Protein AF-A0A1C1A226-F1 (afdb_monomer_lite)

pLDDT: mean 81.77, std 16.44, range [38.75, 98.25]

Secondary structure (DSSP, 8-state):
----SSHHHHHHHHHHHHHHHHHHHHHHHHHHHHHHTS---TTSEEEEE-SSEEEEEETTTTEEEEEE--HHHHHHHTTTTS-TTT--HHHHHHHHHTTS-TT--SEEEEETTGGGG-TTSS-EETTTEEEHHHHHHHHHHHHHS-HHHHTT-SSS-TTSGGGHHHHHHHHHHHHHHH--SEEEE--

Radius of gyration: 18.88 Å; chains: 1; bounding box: 52×38×60 Å

Sequence (187 aa):
MHMDMKDDANEVANNLENAYHSINQTEDMRVRKTIMGLLIPSDLDVIHIGAHSIHIFIRQDDTTFRIQGGICELNQQFDLLEPPHQRQIATCIKWLSCRLPPSLQTFAVIGDGVQALCPPQVELEQHMFCLREDFIRFAQHIAFQEARILQTNPIGDSNCLQKDVALHCVILAGLFKSGASKFMPYF

Organism: NCBI:txid512399

Foldseek 3Di:
DDDPDVVVVVVVVVVVVVVVVVVVVVVVVVVVVVVVPDPDPLCAWEWEAEQAKIWTADNVVRDIDIDGGGLPRLCVVQVQQPALVRGNLVVLLVVLLVRDDLNHAAHEYDYALLCVVDPPQFDADPPQKGFPVRLVVSLVVLSNDHNVVLQPDPPDDSVRSSSVNSVSSNVSSSCVSHVDRIYHRDD

Structure (mmCIF, N/CA/C/O backbone):
data_AF-A0A1C1A226-F1
#
_entry.id   AF-A0A1C1A226-F1
#
loop_
_atom_site.group_PDB
_atom_site.id
_atom_site.type_symbol
_atom_site.label_atom_id
_atom_site.label_alt_id
_atom_site.label_comp_id
_atom_site.label_asym_id
_atom_site.label_entity_id
_atom_site.label_seq_id
_atom_site.pdbx_PDB_ins_code
_atom_site.Cartn_x
_atom_site.Cartn_y
_atom_site.Cartn_z
_atom_site.occupancy
_atom_site.B_iso_or_equiv
_atom_site.auth_seq_id
_atom_site.auth_comp_id
_atom_site.auth_asym_id
_atom_site.auth_atom_id
_atom_site.pdbx_PDB_model_num
ATOM 1 N N . MET A 1 1 ? -29.274 -26.671 -40.884 1.00 42.44 1 MET A N 1
ATOM 2 C CA . MET A 1 1 ? -29.119 -27.028 -39.462 1.00 42.44 1 MET A CA 1
ATOM 3 C C . MET A 1 1 ? -27.872 -26.305 -38.968 1.00 42.44 1 MET A C 1
ATOM 5 O O . MET A 1 1 ? -26.762 -26.722 -39.267 1.00 42.44 1 MET A O 1
ATOM 9 N N . HIS A 1 2 ? -28.064 -25.109 -38.420 1.00 44.34 2 HIS A N 1
ATOM 10 C CA . HIS A 1 2 ? -27.014 -24.209 -37.934 1.00 44.34 2 HIS A CA 1
ATOM 11 C C . HIS A 1 2 ? -27.555 -23.623 -36.629 1.00 44.34 2 HIS A C 1
ATOM 13 O O . HIS A 1 2 ? -28.282 -22.635 -36.641 1.00 44.34 2 HIS A O 1
ATOM 19 N N . MET A 1 3 ? -27.294 -24.327 -35.538 1.00 49.88 3 MET A N 1
ATOM 20 C CA . MET A 1 3 ? -27.524 -23.918 -34.155 1.00 49.88 3 MET A CA 1
ATOM 21 C C . MET A 1 3 ? -26.374 -24.512 -33.331 1.00 49.88 3 MET A C 1
ATOM 23 O O . MET A 1 3 ? -25.755 -25.477 -33.776 1.00 49.88 3 MET A O 1
ATOM 27 N N . ASP A 1 4 ? -26.106 -23.899 -32.181 1.00 52.12 4 ASP A N 1
ATOM 28 C CA . ASP A 1 4 ? -25.244 -24.409 -31.101 1.00 52.12 4 ASP A CA 1
ATOM 29 C C . ASP A 1 4 ? -23.734 -24.141 -31.201 1.00 52.12 4 ASP A C 1
ATOM 31 O O . ASP A 1 4 ? -22.903 -25.030 -31.088 1.00 52.12 4 ASP A O 1
ATOM 35 N N . MET A 1 5 ? -23.348 -22.871 -31.357 1.00 53.03 5 MET A N 1
ATOM 36 C CA . MET A 1 5 ? -22.016 -22.408 -30.907 1.00 53.03 5 MET A CA 1
ATOM 37 C C . MET A 1 5 ? -22.061 -21.168 -30.002 1.00 53.03 5 MET A C 1
ATOM 39 O O . MET A 1 5 ? -21.047 -20.803 -29.414 1.00 53.03 5 MET A O 1
ATOM 43 N N . LYS A 1 6 ? -23.210 -20.485 -29.894 1.00 51.84 6 LYS A N 1
ATOM 44 C CA . LYS A 1 6 ? -23.350 -19.266 -29.076 1.00 51.84 6 LYS A CA 1
ATOM 45 C C . LYS A 1 6 ? -23.845 -19.541 -27.654 1.00 51.84 6 LYS A C 1
ATOM 47 O O . LYS A 1 6 ? -23.478 -18.786 -26.760 1.00 51.84 6 LYS A O 1
ATOM 52 N N . ASP A 1 7 ? -24.615 -20.608 -27.451 1.00 57.16 7 ASP A N 1
ATOM 53 C CA . ASP A 1 7 ? -25.171 -20.947 -26.137 1.00 57.16 7 ASP A CA 1
ATOM 54 C C . ASP A 1 7 ? -24.119 -21.613 -25.231 1.00 57.16 7 ASP A C 1
ATOM 56 O O . ASP A 1 7 ? -23.949 -21.185 -24.090 1.00 57.16 7 ASP A O 1
ATOM 60 N N . ASP A 1 8 ? -23.281 -22.500 -25.779 1.00 58.84 8 ASP A N 1
ATOM 61 C CA . ASP A 1 8 ? -22.165 -23.126 -25.049 1.00 58.84 8 ASP A CA 1
ATOM 62 C C . ASP A 1 8 ? -21.124 -22.105 -24.553 1.00 58.84 8 ASP A C 1
ATOM 64 O O . ASP A 1 8 ? -20.598 -22.214 -23.446 1.00 58.84 8 ASP A O 1
ATOM 68 N N . ALA A 1 9 ? -20.829 -21.071 -25.349 1.00 64.56 9 ALA A N 1
ATOM 69 C CA . ALA A 1 9 ? -19.854 -20.043 -24.979 1.00 64.56 9 ALA A CA 1
ATOM 70 C C . ALA A 1 9 ? -20.339 -19.163 -23.810 1.00 64.56 9 ALA A C 1
ATOM 72 O O . ALA A 1 9 ? -19.538 -18.772 -22.959 1.00 64.56 9 ALA A O 1
ATOM 73 N N . ASN A 1 10 ? -21.644 -18.880 -23.747 1.00 68.81 10 ASN A N 1
ATOM 74 C CA . ASN A 1 10 ? -22.252 -18.123 -22.652 1.00 68.81 10 ASN A CA 1
ATOM 75 C C . ASN A 1 10 ? -22.334 -18.949 -21.363 1.00 68.81 10 ASN A C 1
ATOM 77 O O . ASN A 1 10 ? -22.102 -18.419 -20.277 1.00 68.81 10 ASN A O 1
ATOM 81 N N . GLU A 1 11 ? -22.629 -20.244 -21.467 1.00 70.88 11 GLU A N 1
ATOM 82 C CA . GLU A 1 11 ? -22.667 -21.136 -20.308 1.00 70.88 11 GLU A CA 1
ATOM 83 C C . GLU A 1 11 ? -21.267 -21.333 -19.701 1.00 70.88 11 GLU A C 1
ATOM 85 O O . GLU A 1 11 ? -21.095 -21.249 -18.483 1.00 70.88 11 GLU A O 1
ATOM 90 N N . VAL A 1 12 ? -20.238 -21.485 -20.541 1.00 69.69 12 VAL A N 1
ATOM 91 C CA . VAL A 1 12 ? -18.837 -21.559 -20.094 1.00 69.69 12 VAL A CA 1
ATOM 92 C C . VAL A 1 12 ? -18.381 -20.249 -19.440 1.00 69.69 12 VAL A C 1
ATOM 94 O O . VAL A 1 12 ? -17.747 -20.296 -18.385 1.00 69.69 12 VAL A O 1
ATOM 97 N N . ALA A 1 13 ? -18.725 -19.088 -20.006 1.00 67.19 13 ALA A N 1
ATOM 98 C CA . ALA A 1 13 ? -18.377 -17.788 -19.426 1.00 67.19 13 ALA A CA 1
ATOM 99 C C . ALA A 1 13 ? -19.015 -17.580 -18.040 1.00 67.19 13 ALA A C 1
ATOM 101 O O . ALA A 1 13 ? -18.314 -17.223 -17.093 1.00 67.19 13 ALA A O 1
ATOM 102 N N . ASN A 1 14 ? -20.307 -17.893 -17.899 1.00 65.62 14 ASN A N 1
ATOM 103 C CA . ASN A 1 14 ? -21.022 -17.795 -16.624 1.00 65.62 14 ASN A CA 1
ATOM 104 C C . ASN A 1 14 ? -20.456 -18.760 -15.570 1.00 65.62 14 ASN A C 1
ATOM 106 O O . ASN A 1 14 ? -20.310 -18.402 -14.400 1.00 65.62 14 ASN A O 1
ATOM 110 N N . ASN A 1 15 ? -20.096 -19.982 -15.971 1.00 69.12 15 ASN A N 1
ATOM 111 C CA . ASN A 1 15 ? -19.490 -20.958 -15.067 1.00 69.12 15 ASN A CA 1
ATOM 112 C C . ASN A 1 15 ? -18.088 -20.531 -14.606 1.00 69.12 15 ASN A C 1
ATOM 114 O O . ASN A 1 15 ? -17.764 -20.703 -13.429 1.00 69.12 15 ASN A O 1
ATOM 118 N N . LEU A 1 16 ? -17.278 -19.931 -15.488 1.00 66.56 16 LEU A N 1
ATOM 119 C CA . LEU A 1 16 ? -15.999 -19.340 -15.088 1.00 66.56 16 LEU A CA 1
ATOM 120 C C . LEU A 1 16 ? -16.198 -18.162 -14.132 1.00 66.56 16 LEU A C 1
ATOM 122 O O . LEU A 1 16 ? -15.499 -18.091 -13.125 1.00 66.56 16 LEU A O 1
ATOM 126 N N . GLU A 1 17 ? -17.135 -17.256 -14.409 1.00 62.22 17 GLU A N 1
ATOM 127 C CA . GLU A 1 17 ? -17.401 -16.096 -13.551 1.00 62.22 17 GLU A CA 1
ATOM 128 C C . GLU A 1 17 ? -17.837 -16.527 -12.142 1.00 62.22 17 GLU A C 1
ATOM 130 O O . GLU A 1 17 ? -17.288 -16.051 -11.145 1.00 62.22 17 GLU A O 1
ATOM 135 N N . ASN A 1 18 ? -18.730 -17.516 -12.054 1.00 61.50 18 ASN A N 1
ATOM 136 C CA . ASN A 1 18 ? -19.159 -18.105 -10.786 1.00 61.50 18 ASN A CA 1
ATOM 137 C C . ASN A 1 18 ? -17.999 -18.781 -10.037 1.00 61.50 18 ASN A C 1
ATOM 139 O O . ASN A 1 18 ? -17.853 -18.603 -8.824 1.00 61.50 18 ASN A O 1
ATOM 143 N N . ALA A 1 19 ? -17.144 -19.526 -10.746 1.00 61.31 19 ALA A N 1
ATOM 144 C CA . ALA A 1 19 ? -15.969 -20.160 -10.154 1.00 61.31 19 ALA A CA 1
ATOM 145 C C . ALA A 1 19 ? -14.963 -19.119 -9.633 1.00 61.31 19 ALA A C 1
ATOM 147 O O . ALA A 1 19 ? -14.513 -19.220 -8.490 1.00 61.31 19 ALA A O 1
ATOM 148 N N . TYR A 1 20 ? -14.663 -18.080 -10.419 1.00 59.25 20 TYR A N 1
ATOM 149 C CA . TYR A 1 20 ? -13.800 -16.974 -9.998 1.00 59.25 20 TYR A CA 1
ATOM 150 C C . TYR A 1 20 ? -14.367 -16.235 -8.787 1.00 59.25 20 TYR A C 1
ATOM 152 O O . TYR A 1 20 ? -13.623 -15.915 -7.858 1.00 59.25 20 TYR A O 1
ATOM 160 N N . HIS A 1 21 ? -15.679 -15.998 -8.755 1.00 63.41 21 HIS A N 1
ATOM 161 C CA . HIS A 1 21 ? -16.322 -15.355 -7.616 1.00 63.41 21 HIS A CA 1
ATOM 162 C C . HIS A 1 21 ? -16.199 -16.204 -6.344 1.00 63.41 21 HIS A C 1
ATOM 164 O O . HIS A 1 21 ? -15.816 -15.687 -5.293 1.00 63.41 21 HIS A O 1
ATOM 170 N N . SER A 1 22 ? -16.425 -17.517 -6.447 1.00 63.19 22 SER A N 1
ATOM 171 C CA . SER A 1 22 ? -16.273 -18.447 -5.323 1.00 63.19 22 SER A CA 1
ATOM 172 C C . SER A 1 22 ? -14.828 -18.529 -4.811 1.00 63.19 22 SER A C 1
ATOM 174 O O . SER A 1 22 ? -14.609 -18.615 -3.598 1.00 63.19 22 SER A O 1
ATOM 176 N N . ILE A 1 23 ? -13.836 -18.497 -5.708 1.00 68.50 23 ILE A N 1
ATOM 177 C CA . ILE A 1 23 ? -12.412 -18.494 -5.337 1.00 68.50 23 ILE A CA 1
ATOM 178 C C . ILE A 1 23 ? -12.078 -17.212 -4.571 1.00 68.50 23 ILE A C 1
ATOM 180 O O . ILE A 1 23 ? -11.537 -17.282 -3.467 1.00 68.50 23 ILE A O 1
ATOM 184 N N . ASN A 1 24 ? -12.488 -16.056 -5.099 1.00 72.12 24 ASN A N 1
ATOM 185 C CA . ASN A 1 24 ? -12.227 -14.761 -4.475 1.00 72.12 24 ASN A CA 1
ATOM 186 C C . ASN A 1 24 ? -12.850 -14.656 -3.075 1.00 72.12 24 ASN A C 1
ATOM 188 O O . ASN A 1 24 ? -12.177 -14.234 -2.138 1.00 72.12 24 ASN A O 1
ATOM 192 N N . GLN A 1 25 ? -14.093 -15.113 -2.895 1.00 73.06 25 GLN A N 1
ATOM 193 C CA . GLN A 1 25 ? -14.739 -15.137 -1.576 1.00 73.06 25 GLN A CA 1
ATOM 194 C C . GLN A 1 25 ? -13.996 -16.035 -0.574 1.00 73.06 25 GLN A C 1
ATOM 196 O O . GLN A 1 25 ? -13.857 -15.690 0.601 1.00 73.06 25 GLN A O 1
ATOM 201 N N . THR A 1 26 ? -13.495 -17.184 -1.032 1.00 77.25 26 THR A N 1
ATOM 202 C CA . THR A 1 26 ? -12.736 -18.116 -0.184 1.00 77.25 26 THR A CA 1
ATOM 203 C C . THR A 1 26 ? -11.404 -17.507 0.257 1.00 77.25 26 THR A C 1
ATOM 205 O O . THR A 1 26 ? -11.028 -17.623 1.428 1.00 77.25 26 THR A O 1
ATOM 208 N N . GLU A 1 27 ? -10.705 -16.825 -0.651 1.00 77.00 27 GLU A N 1
ATOM 209 C CA . GLU A 1 27 ? -9.479 -16.088 -0.336 1.00 77.00 27 GLU A CA 1
ATOM 210 C C . GLU A 1 27 ? -9.729 -14.967 0.672 1.00 77.00 27 GLU A C 1
ATOM 212 O O . GLU A 1 27 ? -9.026 -14.888 1.680 1.00 77.00 27 GLU A O 1
ATOM 217 N N . ASP A 1 28 ? -10.759 -14.150 0.453 1.00 79.06 28 ASP A N 1
ATOM 218 C CA . ASP A 1 28 ? -11.087 -13.017 1.320 1.00 79.06 28 ASP A CA 1
ATOM 219 C C . ASP A 1 28 ? -11.417 -13.491 2.748 1.00 79.06 28 ASP A C 1
ATOM 221 O O . ASP A 1 28 ? -10.929 -12.923 3.732 1.00 79.06 28 ASP A O 1
ATOM 225 N N . MET A 1 29 ? -12.172 -14.590 2.884 1.00 81.50 29 MET A N 1
ATOM 226 C CA . MET A 1 29 ? -12.441 -15.216 4.185 1.00 81.50 29 MET A CA 1
ATOM 227 C C . MET A 1 29 ? -11.168 -15.739 4.855 1.00 81.50 29 MET A C 1
ATOM 229 O O . MET A 1 29 ? -10.990 -15.571 6.066 1.00 81.50 29 MET A O 1
ATOM 233 N N . ARG A 1 30 ? -10.272 -16.371 4.088 1.00 85.00 30 ARG A N 1
ATOM 234 C CA . ARG A 1 30 ? -9.004 -16.890 4.613 1.00 85.00 30 ARG A CA 1
ATOM 235 C C . ARG A 1 30 ? -8.115 -15.757 5.117 1.00 85.00 30 ARG A C 1
ATOM 237 O O . ARG A 1 30 ? -7.613 -15.854 6.234 1.00 85.00 30 ARG A O 1
ATOM 244 N N . VAL A 1 31 ? -7.958 -14.689 4.335 1.00 85.69 31 VAL A N 1
ATOM 245 C CA . VAL A 1 31 ? -7.167 -13.508 4.713 1.00 85.69 31 VAL A CA 1
ATOM 246 C C . VAL A 1 31 ? -7.748 -12.864 5.962 1.00 85.69 31 VAL A C 1
ATOM 248 O O . VAL A 1 31 ? -7.019 -12.624 6.924 1.00 85.69 31 VAL A O 1
ATOM 251 N N . ARG A 1 32 ? -9.070 -12.672 6.010 1.00 86.00 32 ARG A N 1
ATOM 252 C CA . ARG A 1 32 ? -9.735 -12.121 7.192 1.00 86.00 32 ARG A CA 1
ATOM 253 C C . ARG A 1 32 ? -9.493 -12.978 8.433 1.00 86.00 32 ARG A C 1
ATOM 255 O O . ARG A 1 32 ? -9.136 -12.439 9.476 1.00 86.00 32 ARG A O 1
ATOM 262 N N . LYS A 1 33 ? -9.620 -14.305 8.325 1.00 86.31 33 LYS A N 1
ATOM 263 C CA . LYS A 1 33 ? -9.337 -15.230 9.434 1.00 86.31 33 LYS A CA 1
ATOM 264 C C . LYS A 1 33 ? -7.884 -15.130 9.904 1.00 86.31 33 LYS A C 1
ATOM 266 O O . LYS A 1 33 ? -7.653 -15.118 11.109 1.00 86.31 33 LYS A O 1
ATOM 271 N N . THR A 1 34 ? -6.931 -15.032 8.976 1.00 86.94 34 THR A N 1
ATOM 272 C CA . THR A 1 34 ? -5.519 -14.809 9.309 1.00 86.94 34 THR A CA 1
ATOM 273 C C . THR A 1 34 ? -5.356 -13.509 10.090 1.00 86.94 34 THR A C 1
ATOM 275 O O . THR A 1 34 ? -4.830 -13.553 11.193 1.00 86.94 34 THR A O 1
ATOM 278 N N . ILE A 1 35 ? -5.885 -12.387 9.586 1.00 86.88 35 ILE A N 1
ATOM 279 C CA . ILE A 1 35 ? -5.796 -11.068 10.240 1.00 86.88 35 ILE A CA 1
ATOM 280 C C . ILE A 1 35 ? -6.402 -11.090 11.649 1.00 86.88 35 ILE A C 1
ATOM 282 O O . ILE A 1 35 ? -5.836 -10.501 12.568 1.00 86.88 35 ILE A O 1
ATOM 286 N N . MET A 1 36 ? -7.535 -11.772 11.841 1.00 85.38 36 MET A N 1
ATOM 287 C CA . MET A 1 36 ? -8.166 -11.906 13.163 1.00 85.38 36 MET A CA 1
ATOM 288 C C . MET A 1 36 ? -7.334 -12.731 14.152 1.00 85.38 36 MET A C 1
ATOM 290 O O . MET A 1 36 ? -7.514 -12.581 15.356 1.00 85.38 36 MET A O 1
ATOM 294 N N . GLY A 1 37 ? -6.448 -13.603 13.667 1.00 86.44 37 GLY A N 1
ATOM 295 C CA . GLY A 1 37 ? -5.540 -14.389 14.503 1.00 86.44 37 GLY A CA 1
ATOM 296 C C . GLY A 1 37 ? -4.246 -13.664 14.887 1.00 86.44 37 GLY A C 1
ATOM 297 O O . GLY A 1 37 ? -3.487 -14.197 15.693 1.00 86.44 37 GLY A O 1
ATOM 298 N N . LEU A 1 38 ? -3.975 -12.486 14.315 1.00 88.56 38 LEU A N 1
ATOM 299 C CA . LEU A 1 38 ? -2.763 -11.710 14.583 1.00 88.56 38 LEU A CA 1
ATOM 300 C C . LEU A 1 38 ? -2.954 -10.757 15.765 1.00 88.56 38 LEU A C 1
ATOM 302 O O . LEU A 1 38 ? -4.037 -10.210 15.979 1.00 88.56 38 LEU A O 1
ATOM 306 N N . LEU A 1 39 ? -1.868 -10.493 16.493 1.00 89.81 39 LEU A N 1
ATOM 307 C CA . LEU A 1 39 ? -1.835 -9.549 17.614 1.00 89.81 39 LEU A CA 1
ATOM 308 C C . LEU A 1 39 ? -1.621 -8.110 17.117 1.00 89.81 39 LEU A C 1
ATOM 310 O O . LEU A 1 39 ? -0.689 -7.425 17.531 1.00 89.81 39 LEU A O 1
ATOM 314 N N . ILE A 1 40 ? -2.472 -7.667 16.193 1.00 91.12 40 ILE A N 1
ATOM 315 C CA . ILE A 1 40 ? -2.487 -6.286 15.698 1.00 91.12 40 ILE A CA 1
ATOM 316 C C . ILE A 1 40 ? -3.412 -5.463 16.607 1.00 91.12 40 ILE A C 1
ATOM 318 O O . ILE A 1 40 ? -4.542 -5.904 16.845 1.00 91.12 40 ILE A O 1
ATOM 322 N N . PRO A 1 41 ? -2.980 -4.285 17.102 1.00 91.69 41 PRO A N 1
ATOM 323 C CA . PRO A 1 41 ? -3.844 -3.385 17.860 1.00 91.69 41 PRO A CA 1
ATOM 324 C C . PRO A 1 41 ? -5.183 -3.132 17.151 1.00 91.69 41 PRO A C 1
ATOM 326 O O . PRO A 1 41 ? -5.240 -2.926 15.939 1.00 91.69 41 PRO A O 1
ATOM 329 N N . SER A 1 42 ? -6.284 -3.191 17.903 1.00 90.12 42 SER A N 1
ATOM 330 C CA . SER A 1 42 ? -7.644 -3.146 17.343 1.00 90.12 42 SER A CA 1
ATOM 331 C C . SER A 1 42 ? -8.016 -1.800 16.718 1.00 90.12 42 SER A C 1
ATOM 333 O O . SER A 1 42 ? -8.993 -1.727 15.980 1.00 90.12 42 SER A O 1
ATOM 335 N N . ASP A 1 43 ? -7.261 -0.752 17.034 1.00 91.88 43 ASP A N 1
ATOM 336 C CA . ASP A 1 43 ? -7.375 0.602 16.495 1.00 91.88 43 ASP A CA 1
ATOM 337 C C . ASP A 1 43 ? -6.636 0.794 15.158 1.00 91.88 43 ASP A C 1
ATOM 339 O O . ASP A 1 43 ? -6.734 1.868 14.568 1.00 91.88 43 ASP A O 1
ATOM 343 N N . LEU A 1 44 ? -5.923 -0.227 14.661 1.00 95.56 44 LEU A N 1
ATOM 344 C CA . LEU A 1 44 ? -5.222 -0.177 13.379 1.00 95.56 44 LEU A CA 1
ATOM 345 C C . LEU A 1 44 ? -5.972 -0.912 12.273 1.00 95.56 44 LEU A C 1
ATOM 347 O O . LEU A 1 44 ? -6.180 -2.130 12.340 1.00 95.56 44 LEU A O 1
ATOM 351 N N . ASP A 1 45 ? -6.251 -0.192 11.190 1.00 97.31 45 ASP A N 1
ATOM 352 C CA . ASP A 1 45 ? -6.624 -0.807 9.918 1.00 97.31 45 ASP A CA 1
ATOM 353 C C . ASP A 1 45 ? -5.513 -1.750 9.437 1.00 97.31 45 ASP A C 1
ATOM 355 O O . ASP A 1 45 ? -4.359 -1.643 9.852 1.00 97.31 45 ASP A O 1
ATOM 359 N N . VAL A 1 46 ? -5.830 -2.698 8.559 1.00 97.12 46 VAL A N 1
ATOM 360 C CA . VAL A 1 46 ? -4.841 -3.680 8.090 1.00 97.12 46 VAL A CA 1
ATOM 361 C C . VAL A 1 46 ? -4.755 -3.665 6.577 1.00 97.12 46 VAL A C 1
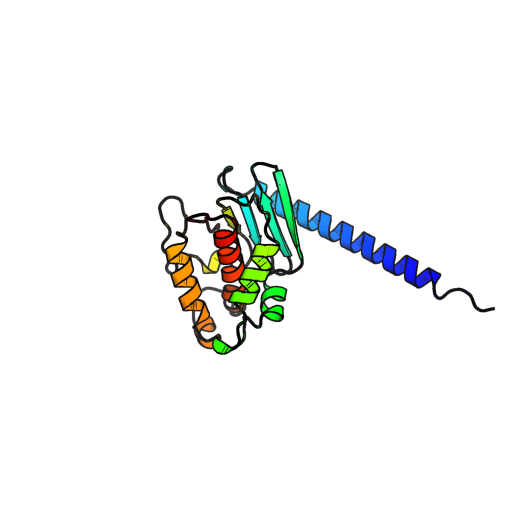ATOM 363 O O . VAL A 1 46 ? -5.753 -3.883 5.896 1.00 97.12 46 VAL A O 1
ATOM 366 N N . ILE A 1 47 ? -3.551 -3.459 6.050 1.00 97.38 47 ILE A N 1
ATOM 367 C CA . ILE A 1 47 ? -3.233 -3.672 4.640 1.00 97.38 47 ILE A CA 1
ATOM 368 C C . ILE A 1 47 ? -2.485 -5.000 4.537 1.00 97.38 47 ILE A C 1
ATOM 370 O O . ILE A 1 47 ? -1.329 -5.110 4.946 1.00 97.38 47 ILE A O 1
ATOM 374 N N . HIS A 1 48 ? -3.152 -6.016 3.998 1.00 95.62 48 HIS A N 1
ATOM 375 C CA . HIS A 1 48 ? -2.542 -7.299 3.678 1.00 95.62 48 HIS A CA 1
ATOM 376 C C . HIS A 1 48 ? -2.125 -7.330 2.214 1.00 95.62 48 HIS A C 1
ATOM 378 O O . HIS A 1 48 ? -2.955 -7.218 1.309 1.00 95.62 48 HIS A O 1
ATOM 384 N N . ILE A 1 49 ? -0.830 -7.501 1.988 1.00 93.12 49 ILE A N 1
ATOM 385 C CA . ILE A 1 49 ? -0.218 -7.466 0.668 1.00 93.12 49 ILE A CA 1
ATOM 386 C C . ILE A 1 49 ? 0.073 -8.900 0.241 1.00 93.12 49 ILE A C 1
ATOM 388 O O . ILE A 1 49 ? 0.923 -9.569 0.819 1.00 93.12 49 ILE A O 1
ATOM 392 N N . GLY A 1 50 ? -0.650 -9.386 -0.762 1.00 89.94 50 GLY A N 1
ATOM 393 C CA . GLY A 1 50 ? -0.369 -10.667 -1.397 1.00 89.94 50 GLY A CA 1
ATOM 394 C C . GLY A 1 50 ? 0.327 -10.500 -2.744 1.00 89.94 50 GLY A C 1
ATOM 395 O O . GLY A 1 50 ? 0.365 -9.413 -3.330 1.00 89.94 50 GLY A O 1
ATOM 396 N N . ALA A 1 51 ? 0.814 -11.617 -3.277 1.00 86.88 51 ALA A N 1
ATOM 397 C CA . ALA A 1 51 ? 1.374 -11.688 -4.621 1.00 86.88 51 ALA A CA 1
ATOM 398 C C . ALA A 1 51 ? 0.410 -11.183 -5.710 1.00 86.88 51 ALA A C 1
ATOM 400 O O . ALA A 1 51 ? 0.866 -10.477 -6.602 1.00 86.88 51 ALA A O 1
ATOM 401 N N . HIS A 1 52 ? -0.891 -11.499 -5.599 1.00 87.88 52 HIS A N 1
ATOM 402 C CA . HIS A 1 52 ? -1.905 -11.276 -6.650 1.00 87.88 52 HIS A CA 1
ATOM 403 C C . HIS A 1 52 ? -3.070 -10.356 -6.256 1.00 87.88 52 HIS A C 1
ATOM 405 O O . HIS A 1 52 ? -3.909 -9.986 -7.081 1.00 87.88 52 HIS A O 1
ATOM 411 N N . SER A 1 53 ? -3.146 -9.968 -4.987 1.00 92.31 53 SER A N 1
ATOM 412 C CA . SER A 1 53 ? -4.186 -9.073 -4.488 1.00 92.31 53 SER A CA 1
ATOM 413 C C . SER A 1 53 ? -3.712 -8.321 -3.259 1.00 92.31 53 SER A C 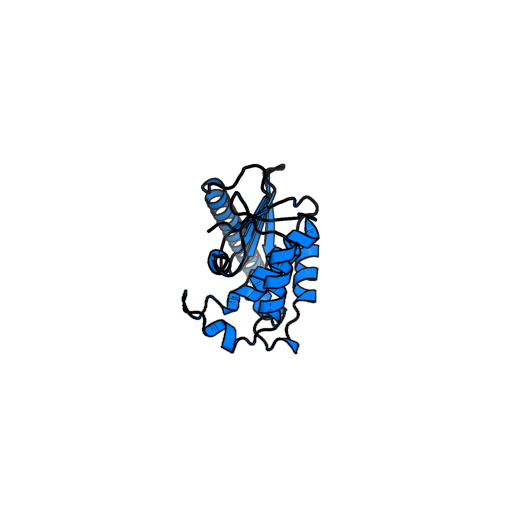1
ATOM 415 O O . SER A 1 53 ? -2.889 -8.824 -2.492 1.00 92.31 53 SER A O 1
ATOM 417 N N . ILE A 1 54 ? -4.297 -7.150 -3.033 1.00 95.44 54 ILE A N 1
ATOM 418 C CA . ILE A 1 54 ? -4.120 -6.392 -1.794 1.00 95.44 54 ILE A CA 1
ATOM 419 C C . ILE A 1 54 ? -5.477 -6.284 -1.113 1.00 95.44 54 ILE A C 1
ATOM 421 O O . ILE A 1 54 ? -6.452 -5.833 -1.719 1.00 95.44 54 ILE A O 1
ATOM 425 N N . HIS A 1 55 ? -5.533 -6.681 0.152 1.00 96.00 55 HIS A N 1
ATOM 426 C CA . HIS A 1 55 ? -6.728 -6.598 0.980 1.00 96.00 55 HIS A CA 1
ATOM 427 C C . HIS A 1 55 ? -6.562 -5.482 1.999 1.00 96.00 55 HIS A C 1
ATOM 429 O O . HIS A 1 55 ? -5.531 -5.386 2.659 1.00 96.00 55 HIS A O 1
ATOM 435 N N . ILE A 1 56 ? -7.584 -4.646 2.137 1.00 96.62 56 ILE A N 1
ATOM 436 C CA . ILE A 1 56 ? -7.619 -3.554 3.104 1.00 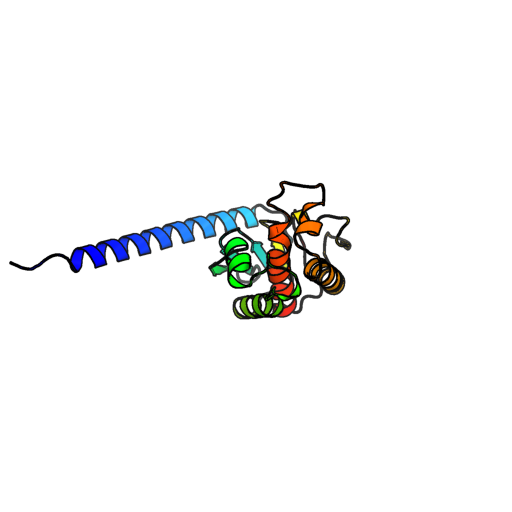96.62 56 ILE A CA 1
ATOM 437 C C . ILE A 1 56 ? -8.781 -3.814 4.041 1.00 96.62 56 ILE A C 1
ATOM 439 O O . ILE A 1 56 ? -9.927 -3.877 3.604 1.00 96.62 56 ILE A O 1
ATOM 443 N N . PHE A 1 57 ? -8.486 -3.968 5.319 1.00 95.50 57 PHE A N 1
ATOM 444 C CA . PHE A 1 57 ? -9.474 -4.189 6.355 1.00 95.50 57 PHE A CA 1
ATOM 445 C C . PHE A 1 57 ? -9.593 -2.940 7.220 1.00 95.50 57 PHE A C 1
ATOM 447 O O . PHE A 1 57 ? -8.644 -2.576 7.916 1.00 95.50 57 PHE A O 1
ATOM 454 N N . ILE A 1 58 ? -10.754 -2.294 7.156 1.00 95.38 58 ILE A N 1
ATOM 455 C CA . ILE A 1 58 ? -11.083 -1.125 7.967 1.00 95.38 58 ILE A CA 1
ATOM 456 C C . ILE A 1 58 ? -11.697 -1.613 9.274 1.00 95.38 58 ILE A C 1
ATOM 458 O O . ILE A 1 58 ? -12.803 -2.160 9.270 1.00 95.38 58 ILE A O 1
ATOM 462 N N . ARG A 1 59 ? -10.974 -1.442 10.386 1.00 90.56 59 ARG A N 1
ATOM 463 C CA . ARG A 1 59 ? -11.355 -2.000 11.698 1.00 90.56 59 ARG A CA 1
ATOM 464 C C . ARG A 1 59 ? -12.639 -1.396 12.231 1.00 90.56 59 ARG A C 1
ATOM 466 O O . ARG A 1 59 ? -13.478 -2.123 12.752 1.00 90.56 59 ARG A O 1
ATOM 473 N N . GLN A 1 60 ? -12.764 -0.077 12.113 1.00 89.06 60 GLN A N 1
ATOM 474 C CA . GLN A 1 60 ? -13.866 0.678 12.701 1.00 89.06 60 GLN A CA 1
ATOM 475 C C . GLN A 1 60 ? -15.230 0.226 12.159 1.00 89.06 60 GLN A C 1
ATOM 477 O O . GLN A 1 60 ? -16.188 0.136 12.922 1.00 89.06 60 GLN A O 1
ATOM 482 N N . ASP A 1 61 ? -15.277 -0.122 10.870 1.00 87.81 61 ASP A N 1
ATOM 483 C CA . ASP A 1 61 ? -16.510 -0.449 10.149 1.00 87.81 61 ASP A CA 1
ATOM 484 C C . ASP A 1 61 ? -16.580 -1.929 9.732 1.00 87.81 61 ASP A C 1
ATOM 486 O O . ASP A 1 61 ? -17.434 -2.304 8.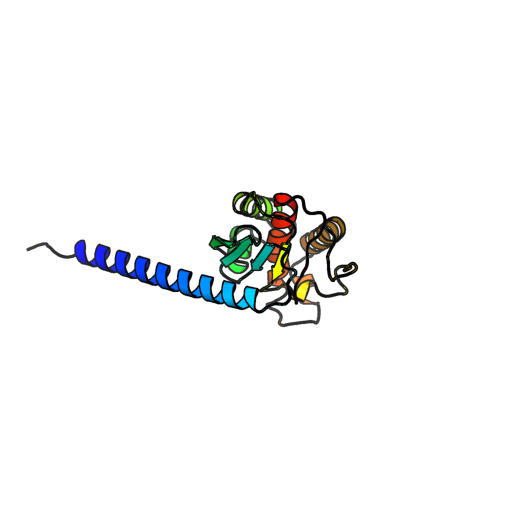929 1.00 87.81 61 ASP A O 1
ATOM 490 N N . ASP A 1 62 ? -15.651 -2.766 10.214 1.00 88.56 62 ASP A N 1
ATOM 491 C CA . ASP A 1 62 ? -15.542 -4.199 9.894 1.00 88.56 62 ASP A CA 1
ATOM 492 C C . ASP A 1 62 ? -15.626 -4.509 8.381 1.00 88.56 62 ASP A C 1
ATOM 494 O O . ASP A 1 62 ? -16.189 -5.515 7.939 1.00 88.56 62 ASP A O 1
ATOM 498 N N . THR A 1 63 ? -15.078 -3.607 7.561 1.00 90.81 63 THR A N 1
ATOM 499 C CA . THR A 1 63 ? -15.236 -3.629 6.102 1.00 90.81 63 THR A CA 1
ATOM 500 C C . THR A 1 63 ? -13.941 -4.053 5.421 1.00 90.81 63 THR A C 1
ATOM 502 O O . THR A 1 63 ? -12.869 -3.519 5.706 1.00 90.81 63 THR A O 1
ATOM 505 N N . THR A 1 64 ? -14.047 -4.977 4.464 1.00 91.94 64 THR A N 1
ATOM 506 C CA . THR A 1 64 ? -12.919 -5.427 3.640 1.00 91.94 64 THR A CA 1
ATOM 507 C C . THR A 1 64 ? -13.028 -4.872 2.225 1.00 91.94 64 THR A C 1
ATOM 509 O O . THR A 1 64 ? -14.048 -5.031 1.558 1.00 91.94 64 THR A O 1
ATOM 512 N N . PHE A 1 65 ? -11.939 -4.288 1.740 1.00 93.31 65 PHE A N 1
ATOM 513 C CA . PHE A 1 65 ? -11.745 -3.888 0.353 1.00 93.31 65 PHE A CA 1
ATOM 514 C C . PHE A 1 65 ? -10.682 -4.776 -0.287 1.00 93.31 65 PHE A C 1
ATOM 516 O O . PHE A 1 65 ? -9.728 -5.194 0.371 1.00 93.31 65 PHE A O 1
ATOM 523 N N . ARG A 1 66 ? -10.821 -5.026 -1.588 1.00 94.38 66 ARG A N 1
ATOM 524 C CA . ARG A 1 66 ? -9.848 -5.778 -2.380 1.00 94.38 66 ARG A CA 1
ATOM 525 C C . ARG A 1 66 ? -9.426 -4.954 -3.586 1.00 94.38 66 ARG A C 1
ATOM 527 O O . ARG A 1 66 ? -10.264 -4.521 -4.375 1.00 94.38 66 ARG A O 1
ATOM 534 N N . ILE A 1 67 ? -8.122 -4.778 -3.746 1.00 94.44 67 ILE A N 1
ATOM 535 C CA . ILE A 1 67 ? -7.513 -4.312 -4.988 1.00 94.44 67 ILE A CA 1
ATOM 536 C C . ILE A 1 67 ? -7.092 -5.558 -5.766 1.00 94.44 67 ILE A C 1
ATOM 538 O O . ILE A 1 67 ? -6.345 -6.396 -5.257 1.00 94.44 67 ILE A O 1
ATOM 542 N N . GLN A 1 68 ? -7.611 -5.689 -6.989 1.00 90.31 68 GLN A N 1
ATOM 543 C CA . GLN A 1 68 ? -7.165 -6.720 -7.924 1.00 90.31 68 GLN A CA 1
ATOM 544 C C . GLN A 1 68 ? -5.770 -6.346 -8.441 1.00 90.31 68 GLN A C 1
ATOM 546 O O . GLN A 1 68 ? -5.585 -5.221 -8.913 1.00 90.31 68 GLN A O 1
ATOM 551 N N . GLY A 1 69 ? -4.816 -7.274 -8.337 1.00 85.94 69 GLY A N 1
ATOM 552 C CA . GLY A 1 69 ? -3.397 -7.035 -8.601 1.00 85.94 69 GLY A CA 1
ATOM 553 C C . GLY A 1 69 ? -2.607 -6.793 -7.314 1.00 85.94 69 GLY A C 1
ATOM 554 O O . GLY A 1 69 ? -2.854 -5.827 -6.587 1.00 85.94 69 GLY A O 1
ATOM 555 N N . GLY A 1 70 ? -1.675 -7.697 -7.027 1.00 89.56 70 GLY A N 1
ATOM 556 C CA . GLY A 1 70 ? -0.764 -7.650 -5.893 1.00 89.56 70 GLY A CA 1
ATOM 557 C C . GLY A 1 70 ? 0.627 -7.196 -6.317 1.00 89.56 70 GLY A C 1
ATOM 558 O O . GLY A 1 70 ? 0.800 -6.525 -7.334 1.00 89.56 70 GLY A O 1
ATOM 559 N N . ILE A 1 71 ? 1.644 -7.550 -5.531 1.00 89.50 71 ILE A N 1
ATOM 560 C CA . ILE A 1 71 ? 3.031 -7.141 -5.811 1.00 89.50 71 ILE A CA 1
ATOM 561 C C . ILE A 1 71 ? 3.484 -7.552 -7.222 1.00 89.50 71 ILE A C 1
ATOM 563 O O . ILE A 1 71 ? 4.182 -6.782 -7.884 1.00 89.50 71 ILE A O 1
ATOM 567 N N . CYS A 1 72 ? 3.098 -8.741 -7.691 1.00 87.75 72 CYS A N 1
ATOM 568 C CA . CYS A 1 72 ? 3.528 -9.258 -8.989 1.00 87.75 72 CYS A CA 1
ATOM 569 C C . CYS A 1 72 ? 3.011 -8.386 -10.139 1.00 87.75 72 CYS A C 1
ATOM 571 O O . CYS A 1 72 ? 3.789 -7.971 -11.000 1.00 87.75 72 CYS A O 1
ATOM 573 N N . GLU A 1 73 ? 1.718 -8.070 -10.127 1.00 91.69 73 GLU A N 1
ATOM 574 C CA . GLU A 1 73 ? 1.083 -7.245 -11.152 1.00 91.69 73 GLU A CA 1
ATOM 575 C C . GLU A 1 73 ? 1.562 -5.795 -11.069 1.00 91.69 73 GLU A C 1
ATOM 577 O O . GLU A 1 73 ? 1.826 -5.189 -12.103 1.00 91.69 73 GLU A O 1
ATOM 582 N N . LEU A 1 74 ? 1.754 -5.246 -9.863 1.00 93.50 74 LEU A N 1
ATOM 583 C CA . LEU A 1 74 ? 2.294 -3.892 -9.693 1.00 93.50 74 LEU A CA 1
ATOM 584 C C . LEU A 1 74 ? 3.709 -3.766 -10.265 1.00 93.50 74 LEU A C 1
ATOM 586 O O . LEU A 1 74 ? 4.016 -2.785 -10.943 1.00 93.50 74 LEU A O 1
ATOM 590 N N . ASN A 1 75 ? 4.562 -4.763 -10.021 1.00 90.31 75 ASN A N 1
ATOM 591 C CA . ASN A 1 75 ? 5.920 -4.785 -10.554 1.00 90.31 75 ASN A CA 1
ATOM 592 C C . ASN A 1 75 ? 5.937 -4.738 -12.085 1.00 90.31 75 ASN A C 1
ATOM 594 O O . ASN A 1 75 ? 6.727 -3.988 -12.656 1.00 90.31 75 ASN A O 1
ATOM 598 N N . GLN A 1 76 ? 5.057 -5.507 -12.728 1.00 91.06 76 GLN A N 1
ATOM 599 C CA . GLN A 1 76 ? 4.937 -5.555 -14.186 1.00 91.06 76 GLN A CA 1
ATOM 600 C C . GLN A 1 76 ? 4.291 -4.288 -14.755 1.00 91.06 76 GLN A C 1
ATOM 602 O O . GLN A 1 76 ? 4.780 -3.729 -15.727 1.00 91.06 76 GLN A O 1
ATOM 607 N N . GLN A 1 77 ? 3.197 -3.819 -14.155 1.00 95.12 77 GLN A N 1
ATOM 608 C CA . GLN A 1 77 ? 2.409 -2.704 -14.681 1.00 95.12 77 GLN A CA 1
ATOM 609 C C . GLN A 1 77 ? 3.155 -1.362 -14.629 1.00 95.12 77 GLN A C 1
ATOM 611 O O . GLN A 1 77 ? 2.876 -0.476 -15.437 1.00 95.12 77 GLN A O 1
ATOM 616 N N . PHE A 1 78 ? 4.060 -1.191 -13.663 1.00 95.12 78 PHE A N 1
ATOM 617 C CA . PHE A 1 78 ? 4.756 0.074 -13.412 1.00 95.12 78 PHE A CA 1
ATOM 618 C C . PHE A 1 78 ? 6.275 -0.021 -13.586 1.00 95.12 78 PHE A C 1
ATOM 620 O O . PHE A 1 78 ? 6.993 0.865 -13.113 1.00 95.12 78 PHE A O 1
ATOM 627 N N . ASP A 1 79 ? 6.761 -1.082 -14.235 1.00 93.19 79 ASP A N 1
ATOM 628 C CA . ASP A 1 79 ? 8.181 -1.293 -14.531 1.00 93.19 79 ASP A CA 1
ATOM 629 C C . ASP A 1 79 ? 9.071 -1.165 -13.279 1.00 93.19 79 ASP A C 1
ATOM 631 O O . ASP A 1 79 ? 10.158 -0.591 -13.306 1.00 93.19 79 ASP A O 1
ATOM 635 N N . LEU A 1 80 ? 8.602 -1.652 -12.124 1.00 89.94 80 LEU A N 1
ATOM 636 C CA . LEU A 1 80 ? 9.268 -1.386 -10.836 1.00 89.94 80 LEU A CA 1
ATOM 637 C C . LEU A 1 80 ? 10.581 -2.163 -10.671 1.00 89.94 80 LEU A C 1
ATOM 639 O O . LEU A 1 80 ? 11.400 -1.820 -9.817 1.00 89.94 80 LEU A O 1
ATOM 643 N N . LEU A 1 81 ? 10.785 -3.186 -11.502 1.00 86.62 81 LEU A N 1
ATOM 644 C CA . LEU A 1 81 ? 12.007 -3.988 -11.553 1.00 86.62 81 LEU A CA 1
ATOM 645 C C . LEU A 1 81 ? 13.051 -3.427 -12.524 1.00 86.62 81 LEU A C 1
ATOM 647 O O . LEU A 1 81 ? 14.212 -3.836 -12.466 1.00 86.62 81 LEU A O 1
ATOM 651 N N . GLU A 1 82 ? 12.657 -2.487 -13.383 1.00 88.50 82 GLU A N 1
ATOM 652 C CA . GLU A 1 82 ? 13.549 -1.859 -14.352 1.00 88.50 82 GLU A CA 1
ATOM 653 C C . GLU A 1 82 ? 14.564 -0.928 -13.661 1.00 88.50 82 GLU A C 1
ATOM 655 O O . GLU A 1 82 ? 14.461 -0.643 -12.454 1.00 88.50 82 GLU A O 1
ATOM 660 N N . PRO A 1 83 ? 15.596 -0.451 -14.384 1.00 88.00 83 PRO A N 1
ATOM 661 C CA . PRO A 1 83 ? 16.527 0.534 -13.855 1.00 88.00 83 PRO A CA 1
ATOM 662 C C . PRO A 1 83 ? 15.808 1.760 -13.264 1.00 88.00 83 PRO A C 1
ATOM 664 O O . PRO A 1 83 ? 14.772 2.166 -13.792 1.00 88.00 83 PRO A O 1
ATOM 667 N N . PRO A 1 84 ? 16.366 2.416 -12.225 1.00 89.38 84 PRO A N 1
ATOM 668 C CA . PRO A 1 84 ? 15.693 3.497 -11.496 1.00 89.38 84 PRO A CA 1
ATOM 669 C C . PRO A 1 84 ? 15.047 4.593 -12.357 1.00 89.38 84 PRO A C 1
ATOM 671 O O . PRO A 1 84 ? 13.992 5.106 -12.007 1.00 89.38 84 PRO A O 1
ATOM 674 N N . HIS A 1 85 ? 15.652 4.930 -13.498 1.00 89.69 85 HIS A N 1
ATOM 675 C CA . HIS A 1 85 ? 15.160 5.964 -14.412 1.00 89.69 85 HIS A CA 1
ATOM 676 C C . HIS A 1 85 ? 13.922 5.556 -15.234 1.00 89.69 85 HIS A C 1
ATOM 678 O O . HIS A 1 85 ? 13.316 6.416 -15.866 1.00 89.69 85 HIS A O 1
ATOM 684 N N . GLN A 1 86 ? 13.560 4.272 -15.247 1.00 92.19 86 GLN A N 1
ATOM 685 C CA . GLN A 1 86 ? 12.410 3.729 -15.984 1.00 92.19 86 GLN A CA 1
ATOM 686 C C . GLN A 1 86 ? 11.234 3.379 -15.066 1.00 92.19 86 GLN A C 1
ATOM 688 O O . GLN A 1 86 ? 10.104 3.271 -15.531 1.00 92.19 86 GLN A O 1
ATOM 693 N N . ARG A 1 87 ? 11.478 3.245 -13.755 1.00 93.19 87 ARG A N 1
ATOM 694 C CA . ARG A 1 87 ? 10.451 2.864 -12.781 1.00 93.19 87 ARG A CA 1
ATOM 695 C C . ARG A 1 87 ? 9.360 3.923 -12.693 1.00 93.19 87 ARG A C 1
ATOM 697 O O . ARG A 1 87 ? 9.624 5.096 -12.422 1.00 93.19 87 ARG A O 1
ATOM 704 N N . GLN A 1 88 ? 8.106 3.500 -12.777 1.00 95.50 88 GLN A N 1
ATOM 705 C CA . GLN A 1 88 ? 6.953 4.395 -12.700 1.00 95.50 88 GLN A CA 1
ATOM 706 C C . GLN A 1 88 ? 6.408 4.517 -11.265 1.00 95.50 88 GLN A C 1
ATOM 708 O O . GLN A 1 88 ? 5.205 4.407 -11.024 1.00 95.50 88 GLN A O 1
ATOM 713 N N . ILE A 1 89 ? 7.288 4.767 -10.288 1.00 94.62 89 ILE A N 1
ATOM 714 C CA . ILE A 1 89 ? 6.959 4.758 -8.845 1.00 94.62 89 ILE A CA 1
ATOM 715 C C . ILE A 1 89 ? 5.850 5.757 -8.496 1.00 94.62 89 ILE A C 1
ATOM 717 O O . ILE A 1 89 ? 4.866 5.401 -7.851 1.00 94.62 89 ILE A O 1
ATOM 721 N N . ALA A 1 90 ? 5.972 7.010 -8.945 1.00 95.94 90 ALA A N 1
ATOM 722 C CA . ALA A 1 90 ? 4.971 8.038 -8.660 1.00 95.94 90 ALA A CA 1
ATOM 723 C C . ALA A 1 90 ? 3.593 7.677 -9.246 1.00 95.94 90 ALA A C 1
ATOM 725 O O . ALA A 1 90 ? 2.560 7.914 -8.614 1.00 95.94 90 ALA A O 1
ATOM 726 N N . THR A 1 91 ? 3.580 7.062 -10.431 1.00 97.88 91 THR A N 1
ATOM 727 C CA . THR A 1 91 ? 2.363 6.570 -11.081 1.00 97.88 91 THR A CA 1
ATOM 728 C C . THR A 1 91 ? 1.746 5.413 -10.300 1.00 97.88 91 THR A C 1
ATOM 730 O O . THR A 1 91 ? 0.540 5.441 -10.054 1.00 97.88 91 THR A O 1
ATOM 733 N N . CYS A 1 92 ? 2.557 4.449 -9.853 1.00 97.38 92 CYS A N 1
ATOM 734 C CA . CYS A 1 92 ? 2.124 3.321 -9.026 1.00 97.38 92 CYS A CA 1
ATOM 735 C C . CYS A 1 92 ? 1.460 3.804 -7.728 1.00 97.38 92 CYS A C 1
ATOM 737 O O . CYS A 1 92 ? 0.309 3.465 -7.444 1.00 97.38 92 CYS A O 1
ATOM 739 N N . ILE A 1 93 ? 2.138 4.692 -6.993 1.00 97.75 93 ILE A N 1
ATOM 740 C CA . ILE A 1 93 ? 1.621 5.281 -5.751 1.00 97.75 93 ILE A CA 1
ATOM 741 C C . ILE A 1 93 ? 0.288 5.989 -6.008 1.00 97.75 93 ILE A C 1
ATOM 743 O O . ILE A 1 93 ? -0.688 5.749 -5.301 1.00 97.75 93 ILE A O 1
ATOM 747 N N . LYS A 1 94 ? 0.209 6.835 -7.043 1.00 97.69 94 LYS A N 1
ATOM 748 C CA . LYS A 1 94 ? -1.030 7.547 -7.384 1.00 97.69 94 LYS A CA 1
ATOM 749 C C . LYS A 1 94 ? -2.166 6.578 -7.726 1.00 97.69 94 LYS A C 1
ATOM 751 O O . LYS A 1 94 ? -3.293 6.774 -7.272 1.00 97.69 94 LYS A O 1
ATOM 756 N N . TRP A 1 95 ? -1.879 5.537 -8.507 1.00 97.88 95 TRP A N 1
ATOM 757 C CA . TRP A 1 95 ? -2.857 4.524 -8.906 1.00 97.88 95 TRP A CA 1
ATOM 758 C C . TRP A 1 95 ? -3.419 3.759 -7.701 1.00 97.88 95 TRP A C 1
ATOM 760 O O . TRP A 1 95 ? -4.634 3.526 -7.649 1.00 97.88 95 TRP A O 1
ATOM 770 N N . LEU A 1 96 ? -2.561 3.429 -6.729 1.00 98.06 96 LEU A N 1
ATOM 771 C CA . LEU A 1 96 ? -2.933 2.783 -5.469 1.00 98.06 96 LEU A CA 1
ATOM 772 C C . LEU A 1 96 ? -3.748 3.725 -4.574 1.00 98.06 96 LEU A C 1
ATOM 774 O O . LEU A 1 96 ? -4.836 3.356 -4.137 1.00 98.06 96 LEU A O 1
ATOM 778 N N . SER A 1 97 ? -3.307 4.970 -4.370 1.00 96.62 97 SER A N 1
AT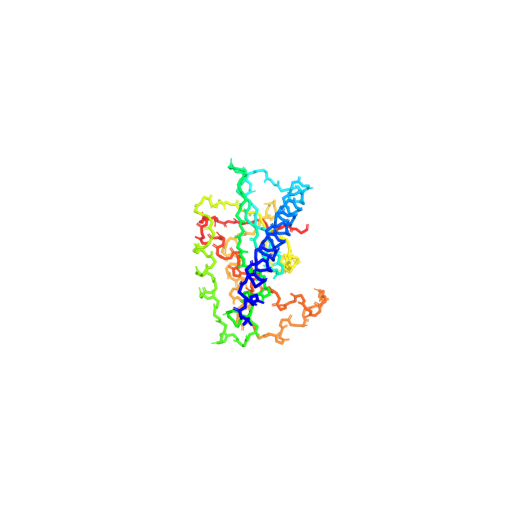OM 779 C CA . SER A 1 97 ? -4.016 5.955 -3.534 1.00 96.62 97 SER A CA 1
ATOM 780 C C . SER A 1 97 ? -5.451 6.231 -4.004 1.00 96.62 97 SER A C 1
ATOM 782 O O . SER A 1 97 ? -6.348 6.477 -3.190 1.00 96.62 97 SER A O 1
ATOM 784 N N . CYS A 1 98 ? -5.701 6.160 -5.315 1.00 96.31 98 CYS A N 1
ATOM 785 C CA . CYS A 1 98 ? -7.048 6.283 -5.878 1.00 96.31 98 CYS A CA 1
ATOM 786 C C . CYS A 1 98 ? -7.963 5.085 -5.568 1.00 96.31 98 CYS A C 1
ATOM 788 O O . CYS A 1 98 ? -9.179 5.236 -5.641 1.00 96.31 98 CYS A O 1
ATOM 790 N N . ARG A 1 99 ? -7.402 3.918 -5.236 1.00 96.94 99 ARG A N 1
ATOM 791 C CA . ARG A 1 99 ? -8.140 2.671 -4.955 1.00 96.94 99 ARG A CA 1
ATOM 792 C C . ARG A 1 99 ? -8.243 2.347 -3.474 1.00 96.94 99 ARG A C 1
ATOM 794 O O . ARG A 1 99 ? -9.115 1.578 -3.084 1.00 96.94 99 ARG A O 1
ATOM 801 N N . LEU A 1 100 ? -7.378 2.935 -2.655 1.00 97.25 100 LEU A N 1
ATOM 802 C CA . LEU A 1 100 ? -7.482 2.823 -1.210 1.00 97.25 100 LEU A CA 1
ATOM 803 C C . LEU A 1 100 ? -8.745 3.542 -0.698 1.00 97.25 100 LEU A C 1
ATOM 805 O O . LEU A 1 100 ? -9.105 4.609 -1.221 1.00 97.25 100 LEU A O 1
ATOM 809 N N . PRO A 1 101 ? -9.413 2.995 0.331 1.00 96.12 101 PRO A N 1
ATOM 810 C CA . PRO A 1 101 ? -10.627 3.586 0.880 1.00 96.12 101 PRO A CA 1
ATOM 811 C C . PRO A 1 101 ? -10.338 4.956 1.521 1.00 96.12 101 PRO A C 1
ATOM 813 O O . PRO A 1 101 ? -9.281 5.146 2.123 1.00 96.12 101 PRO A O 1
ATOM 816 N N . PRO A 1 102 ? -11.246 5.943 1.391 1.00 95.56 102 PRO A N 1
ATOM 817 C CA . PRO A 1 102 ? -11.089 7.264 2.008 1.00 95.56 102 PRO A CA 1
ATOM 818 C C . PRO A 1 102 ? -11.122 7.237 3.537 1.00 95.56 102 PRO A C 1
ATOM 820 O O . PRO A 1 102 ? -10.633 8.175 4.153 1.00 95.56 102 PRO A O 1
ATOM 823 N N . SER A 1 103 ? -11.677 6.182 4.132 1.00 96.12 103 SER A N 1
ATOM 824 C CA . SER A 1 103 ? -11.731 5.987 5.579 1.00 96.12 103 SER A CA 1
ATOM 825 C C . SER A 1 103 ? -10.441 5.428 6.180 1.00 96.12 103 SER A C 1
ATOM 827 O O . SER A 1 103 ? -10.351 5.415 7.401 1.00 96.12 103 SER A O 1
ATOM 829 N N . LEU A 1 104 ? -9.457 5.010 5.368 1.00 97.50 104 LEU A N 1
ATOM 830 C CA . LEU A 1 104 ? -8.195 4.440 5.853 1.00 97.50 104 LEU A CA 1
ATOM 831 C C . LEU A 1 104 ? -7.524 5.372 6.873 1.00 97.50 104 LEU A C 1
ATOM 833 O O . LEU A 1 104 ? -7.236 6.526 6.553 1.00 97.50 104 LEU A O 1
ATOM 837 N N . GLN A 1 105 ? -7.247 4.856 8.067 1.00 96.94 105 GLN A N 1
ATOM 838 C CA . GLN A 1 105 ? -6.569 5.565 9.156 1.00 96.94 105 GLN A CA 1
ATOM 839 C C . GLN A 1 105 ? -5.123 5.070 9.317 1.00 96.94 105 GLN A C 1
ATOM 841 O O . GLN A 1 105 ? -4.490 4.632 8.356 1.00 96.94 105 GLN A O 1
ATOM 846 N N . THR A 1 106 ? -4.556 5.181 10.521 1.00 97.06 106 THR A N 1
ATOM 847 C CA . THR A 1 106 ? -3.303 4.505 10.879 1.00 97.06 106 THR A CA 1
ATOM 848 C C . THR A 1 106 ? -3.478 3.001 10.695 1.00 97.06 106 THR A C 1
ATOM 850 O O . THR A 1 106 ? -4.488 2.433 11.107 1.00 97.06 106 THR A O 1
ATOM 853 N N . PHE A 1 107 ? -2.496 2.354 10.073 1.00 97.50 107 PHE A N 1
ATOM 854 C CA . PHE A 1 107 ? -2.623 0.966 9.650 1.00 97.50 107 PHE A CA 1
ATOM 855 C C . PHE A 1 107 ? -1.409 0.120 10.031 1.00 97.50 107 PHE A C 1
ATOM 857 O O . PHE A 1 107 ? -0.289 0.619 10.190 1.00 97.50 107 PHE A O 1
ATOM 864 N N . ALA A 1 108 ? -1.648 -1.182 10.131 1.00 96.06 108 ALA A N 1
ATOM 865 C CA . ALA A 1 108 ? -0.637 -2.217 10.103 1.00 96.06 108 ALA A CA 1
ATOM 866 C C . ALA A 1 108 ? -0.496 -2.786 8.685 1.00 96.06 108 ALA A C 1
ATOM 868 O O . ALA A 1 108 ? -1.471 -2.877 7.935 1.00 96.06 108 ALA A O 1
ATOM 869 N N . VAL A 1 109 ? 0.718 -3.186 8.323 1.00 95.00 109 VAL A N 1
ATOM 870 C CA . VAL A 1 109 ? 1.020 -3.828 7.040 1.00 95.00 109 VAL A CA 1
ATOM 871 C C . VAL A 1 109 ? 1.508 -5.237 7.303 1.00 95.00 109 VAL A C 1
ATOM 873 O O . VAL A 1 109 ? 2.419 -5.433 8.104 1.00 95.00 109 VAL A O 1
ATOM 876 N N . ILE A 1 110 ? 0.901 -6.200 6.616 1.00 93.25 110 ILE A N 1
ATOM 877 C CA . ILE A 1 110 ? 1.248 -7.621 6.688 1.00 93.25 110 ILE A CA 1
ATOM 878 C C . ILE A 1 110 ? 1.353 -8.223 5.288 1.00 93.25 110 ILE A C 1
ATOM 880 O O . ILE A 1 110 ? 0.831 -7.670 4.319 1.00 93.25 110 ILE A O 1
ATOM 884 N N . GLY A 1 111 ? 1.949 -9.409 5.211 1.00 87.75 111 GLY A N 1
ATOM 885 C CA . GLY A 1 111 ? 1.981 -10.223 4.002 1.00 87.75 111 GLY A CA 1
ATOM 886 C C . GLY A 1 111 ? 3.343 -10.218 3.318 1.00 87.75 111 GLY A C 1
ATOM 887 O O . GLY A 1 111 ? 4.386 -10.082 3.960 1.00 87.75 111 GLY 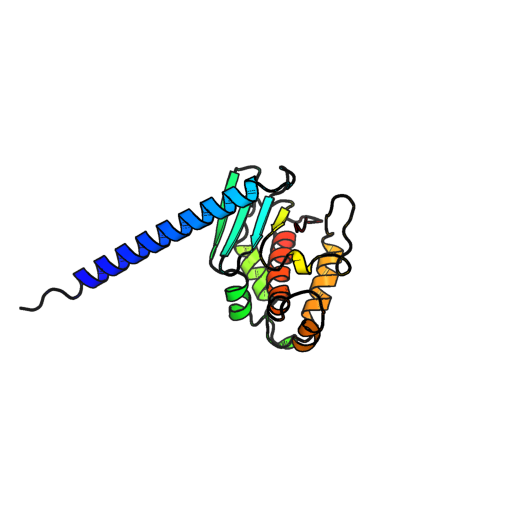A O 1
ATOM 888 N N . ASP A 1 112 ? 3.324 -10.415 2.007 1.00 81.44 112 ASP A N 1
ATOM 889 C CA . ASP A 1 112 ? 4.512 -10.674 1.206 1.00 81.44 112 ASP A CA 1
ATOM 890 C C . ASP A 1 112 ? 5.502 -9.506 1.257 1.00 81.44 112 ASP A C 1
ATOM 892 O O . ASP A 1 112 ? 5.163 -8.350 1.008 1.00 81.44 112 ASP A O 1
ATOM 896 N N . GLY A 1 113 ? 6.762 -9.831 1.550 1.00 76.00 113 GLY A N 1
ATOM 897 C CA . GLY A 1 113 ? 7.866 -8.874 1.543 1.00 76.00 113 GLY A CA 1
ATOM 898 C C . GLY A 1 113 ? 7.946 -7.984 2.780 1.00 76.00 113 GLY A C 1
ATOM 899 O O . GLY A 1 113 ? 8.952 -7.303 2.940 1.00 76.00 113 GLY A O 1
ATOM 900 N N . VAL A 1 114 ? 6.969 -8.013 3.697 1.00 82.75 114 VAL A N 1
ATOM 901 C CA . VAL A 1 114 ? 7.008 -7.160 4.899 1.00 82.75 114 VAL A CA 1
ATOM 902 C C . VAL A 1 114 ? 8.256 -7.431 5.736 1.00 82.75 114 VAL A C 1
ATOM 904 O O . VAL A 1 114 ? 8.845 -6.476 6.223 1.00 82.75 114 VAL A O 1
ATOM 907 N N . GLN A 1 115 ? 8.754 -8.674 5.800 1.00 74.94 115 GLN A N 1
ATOM 908 C CA . GLN A 1 115 ? 10.029 -9.004 6.462 1.00 74.94 115 GLN A CA 1
ATOM 909 C C . GLN A 1 115 ? 11.253 -8.229 5.944 1.00 74.94 115 GLN A C 1
ATOM 911 O O . GLN A 1 115 ? 12.232 -8.088 6.674 1.00 74.94 115 GLN A O 1
ATOM 916 N N . ALA A 1 116 ? 11.215 -7.693 4.719 1.00 71.31 116 ALA A N 1
ATOM 917 C CA . ALA A 1 116 ? 12.290 -6.855 4.189 1.00 71.31 116 ALA A CA 1
ATOM 918 C C . ALA A 1 116 ? 12.396 -5.510 4.933 1.00 71.31 116 ALA A C 1
ATOM 920 O O . ALA A 1 116 ? 13.438 -4.865 4.899 1.00 71.31 116 ALA A O 1
ATOM 921 N N . LEU A 1 117 ? 11.344 -5.116 5.659 1.00 73.25 117 LEU A N 1
ATOM 922 C CA . LEU A 1 117 ? 11.312 -3.920 6.501 1.00 73.25 117 LEU A CA 1
ATOM 923 C C . LEU A 1 117 ? 11.881 -4.161 7.909 1.00 73.25 117 LEU A C 1
ATOM 925 O O . LEU A 1 117 ? 11.866 -3.243 8.730 1.00 73.25 117 LEU A O 1
ATOM 929 N N . CYS A 1 118 ? 12.351 -5.377 8.224 1.00 64.50 118 CYS A N 1
ATOM 930 C CA . CYS A 1 118 ? 12.949 -5.665 9.525 1.00 64.50 118 CYS A CA 1
ATOM 931 C C . CYS A 1 118 ? 14.220 -4.819 9.771 1.00 64.50 118 CYS A C 1
ATOM 933 O O . CYS A 1 118 ? 14.979 -4.529 8.839 1.00 64.50 118 CYS A O 1
ATOM 935 N N . PRO A 1 119 ? 14.513 -4.464 11.039 1.00 57.47 119 PRO A N 1
ATOM 936 C CA . PRO A 1 119 ? 15.755 -3.788 11.412 1.00 57.47 119 PRO A CA 1
ATOM 937 C C . PRO A 1 119 ? 16.988 -4.560 10.906 1.00 57.47 119 PRO A C 1
ATOM 939 O O . PRO A 1 119 ? 17.009 -5.790 11.010 1.00 57.47 119 PRO A O 1
ATOM 942 N N . PRO A 1 120 ? 18.019 -3.874 10.367 1.00 55.78 120 PRO A N 1
ATOM 943 C CA . PRO A 1 120 ? 18.425 -2.503 10.704 1.00 55.78 120 PRO A CA 1
ATOM 944 C C . PRO A 1 120 ? 18.072 -1.422 9.662 1.00 55.78 120 PRO A C 1
ATOM 946 O O . PRO A 1 120 ? 18.635 -0.333 9.711 1.00 55.78 120 PRO A O 1
ATOM 949 N N . GLN A 1 121 ? 17.201 -1.704 8.689 1.00 60.38 121 GLN A N 1
ATOM 950 C CA . GLN A 1 121 ? 17.024 -0.811 7.531 1.00 60.38 121 GLN A CA 1
ATOM 951 C C . GLN A 1 121 ? 16.069 0.368 7.779 1.00 60.38 121 GLN A C 1
ATOM 953 O O . GLN A 1 121 ? 16.169 1.394 7.106 1.00 60.38 121 GLN A O 1
ATOM 958 N N . VAL A 1 122 ? 15.172 0.236 8.758 1.00 60.81 122 VAL A N 1
ATOM 959 C CA . VAL A 1 122 ? 14.190 1.250 9.149 1.00 60.81 122 VAL A CA 1
ATOM 960 C C . VAL A 1 122 ? 14.151 1.321 10.673 1.00 60.81 122 VAL A C 1
ATOM 962 O O . VAL A 1 122 ? 14.003 0.294 11.338 1.00 60.81 122 VAL A O 1
ATOM 965 N N . GLU A 1 123 ? 14.311 2.520 11.233 1.00 68.12 123 GLU A N 1
ATOM 966 C CA . GLU A 1 123 ? 14.208 2.728 12.677 1.00 68.12 123 GLU A CA 1
ATOM 967 C C . GLU A 1 123 ? 12.744 2.564 13.103 1.00 68.12 123 GLU A C 1
ATOM 969 O O . GLU A 1 123 ? 11.842 3.213 12.568 1.00 68.12 123 GLU A O 1
ATOM 974 N N . LEU A 1 124 ? 12.504 1.631 14.026 1.00 76.25 124 LEU A N 1
ATOM 975 C CA . LEU A 1 124 ? 11.189 1.417 14.613 1.00 76.25 124 LEU A CA 1
ATOM 976 C C . LEU A 1 124 ? 11.143 2.121 15.966 1.00 76.25 124 LEU A C 1
ATOM 978 O O . LEU A 1 124 ? 11.972 1.864 16.840 1.00 76.25 124 LEU A O 1
ATOM 982 N N . GLU A 1 125 ? 10.154 2.989 16.145 1.00 75.25 125 GLU A N 1
ATOM 983 C CA . GLU A 1 125 ? 9.875 3.620 17.429 1.00 75.25 125 GLU A CA 1
ATOM 984 C C . GLU A 1 125 ? 9.233 2.630 18.418 1.00 75.25 125 GLU A C 1
ATOM 986 O O . GLU A 1 125 ? 8.891 1.485 18.093 1.00 75.25 125 GLU A O 1
ATOM 991 N N . GLN A 1 126 ? 9.019 3.098 19.653 1.00 64.31 126 GLN A N 1
ATOM 992 C CA . GLN A 1 126 ? 8.267 2.379 20.680 1.00 64.31 126 GLN A CA 1
ATOM 993 C C . GLN A 1 126 ? 6.966 1.794 20.099 1.00 64.31 126 GLN A C 1
ATOM 995 O O . GLN A 1 126 ? 6.181 2.506 19.473 1.00 64.31 126 GLN A O 1
ATOM 1000 N N . HIS A 1 127 ? 6.712 0.512 20.377 1.00 66.19 127 HIS A N 1
ATOM 1001 C CA . HIS A 1 127 ? 5.572 -0.270 19.867 1.00 66.19 127 HIS A CA 1
ATOM 1002 C C . HIS A 1 127 ? 5.654 -0.681 18.386 1.00 66.19 127 HIS A C 1
ATOM 1004 O O . HIS A 1 127 ? 4.619 -0.940 17.780 1.00 66.19 127 HIS A O 1
ATOM 1010 N N . MET A 1 128 ? 6.861 -0.804 17.817 1.00 84.81 128 MET A N 1
ATOM 1011 C CA . MET A 1 128 ? 7.083 -1.369 16.473 1.00 84.81 128 MET A CA 1
ATOM 1012 C C . MET A 1 128 ? 6.480 -0.525 15.339 1.00 84.81 128 MET A C 1
ATOM 1014 O O . MET A 1 128 ? 6.139 -1.052 14.283 1.00 84.81 128 MET A O 1
ATOM 1018 N N . PHE A 1 129 ? 6.342 0.787 15.544 1.00 90.12 129 PHE A N 1
ATOM 1019 C CA . PHE A 1 129 ? 5.881 1.701 14.500 1.00 90.12 129 PHE A CA 1
ATOM 1020 C C . PHE A 1 129 ? 7.049 2.248 13.693 1.00 90.12 129 PHE A C 1
ATOM 1022 O O . PHE A 1 129 ? 8.089 2.602 14.239 1.00 90.12 129 PHE A O 1
ATOM 1029 N N . CYS A 1 130 ? 6.829 2.398 12.395 1.00 91.25 130 CYS A N 1
ATOM 1030 C CA . CYS A 1 130 ? 7.701 3.129 11.500 1.00 91.25 130 CYS A CA 1
ATOM 1031 C C . CYS A 1 130 ? 7.119 4.523 11.233 1.00 91.25 130 CYS A C 1
ATOM 1033 O O . CYS A 1 130 ? 5.955 4.654 10.832 1.00 91.25 130 CYS A O 1
ATOM 1035 N N . LEU A 1 131 ? 7.930 5.564 11.438 1.00 92.50 131 LEU A N 1
ATOM 1036 C CA . LEU A 1 131 ? 7.559 6.930 11.095 1.00 92.50 131 LEU A CA 1
ATOM 1037 C C . LEU A 1 131 ? 7.478 7.123 9.582 1.00 92.50 131 LEU A C 1
ATOM 1039 O O . LEU A 1 131 ? 8.312 6.649 8.809 1.00 92.50 131 LEU A O 1
ATOM 1043 N N . ARG A 1 132 ? 6.499 7.922 9.160 1.00 94.50 132 ARG A N 1
ATOM 1044 C CA . ARG A 1 132 ? 6.296 8.292 7.759 1.00 94.50 132 ARG A CA 1
ATOM 1045 C C . ARG A 1 132 ? 7.542 8.912 7.137 1.00 94.50 132 ARG A C 1
ATOM 1047 O O . ARG A 1 132 ? 7.873 8.583 6.003 1.00 94.50 132 ARG A O 1
ATOM 1054 N N . GLU A 1 133 ? 8.195 9.837 7.833 1.00 92.56 133 GLU A N 1
ATOM 1055 C CA . GLU A 1 133 ? 9.353 10.548 7.285 1.00 92.56 133 GLU A CA 1
ATOM 1056 C C . GLU A 1 133 ? 10.543 9.615 7.064 1.00 92.56 133 GLU A C 1
ATOM 1058 O O . GLU A 1 133 ? 11.166 9.660 6.001 1.00 92.56 133 GLU A O 1
ATOM 1063 N N . ASP A 1 134 ? 10.810 8.730 8.022 1.00 89.88 134 ASP A N 1
ATOM 1064 C CA . ASP A 1 134 ? 11.907 7.769 7.927 1.00 89.88 134 ASP A CA 1
ATOM 1065 C C . ASP A 1 134 ? 11.637 6.736 6.842 1.00 89.88 134 ASP A C 1
ATOM 1067 O O . ASP A 1 134 ? 12.512 6.462 6.017 1.00 89.88 134 ASP A O 1
ATOM 1071 N N . PHE A 1 135 ? 10.394 6.258 6.746 1.00 92.25 135 PHE A N 1
ATOM 1072 C CA . PHE A 1 135 ? 10.000 5.374 5.659 1.00 92.25 135 PHE A CA 1
ATOM 1073 C C . PHE A 1 135 ? 10.123 6.036 4.287 1.00 92.25 135 PHE A C 1
ATOM 1075 O O . PHE A 1 135 ? 10.594 5.404 3.347 1.00 92.25 135 PHE A O 1
ATOM 1082 N N . ILE A 1 136 ? 9.726 7.306 4.144 1.00 92.12 136 ILE A N 1
ATOM 1083 C CA . ILE A 1 136 ? 9.863 8.033 2.874 1.00 92.12 136 ILE A CA 1
ATOM 1084 C C . ILE A 1 136 ? 11.337 8.117 2.468 1.00 92.12 136 ILE A C 1
ATOM 1086 O O . ILE A 1 136 ? 11.653 7.845 1.309 1.00 92.12 136 ILE A O 1
ATOM 1090 N N . ARG A 1 137 ? 12.241 8.448 3.400 1.00 89.38 137 ARG A N 1
ATOM 1091 C CA . ARG A 1 137 ? 13.688 8.498 3.124 1.00 89.38 137 ARG A CA 1
ATOM 1092 C C . ARG A 1 137 ? 14.225 7.124 2.723 1.00 89.38 137 ARG A C 1
ATOM 1094 O O . ARG A 1 137 ? 14.947 7.021 1.731 1.00 89.38 137 ARG A O 1
ATOM 1101 N N . PHE A 1 138 ? 13.836 6.076 3.447 1.00 87.50 138 PHE A N 1
ATOM 1102 C CA . PHE A 1 138 ? 14.206 4.696 3.137 1.00 87.50 138 PHE A CA 1
ATOM 1103 C C . PHE A 1 138 ? 13.702 4.264 1.751 1.00 87.50 138 PHE A C 1
ATOM 1105 O O . PHE A 1 138 ? 14.487 3.837 0.904 1.00 87.50 138 PHE A O 1
ATOM 1112 N N . ALA A 1 139 ? 12.413 4.454 1.469 1.00 89.25 139 ALA A N 1
ATOM 1113 C CA . ALA A 1 139 ? 11.804 4.093 0.196 1.00 89.25 139 ALA A CA 1
ATOM 1114 C C . ALA A 1 139 ? 12.427 4.862 -0.979 1.00 89.25 139 ALA A C 1
ATOM 1116 O O . ALA A 1 139 ? 12.649 4.278 -2.039 1.00 89.25 139 ALA A O 1
ATOM 1117 N N . GLN A 1 140 ? 12.763 6.144 -0.793 1.00 88.00 140 GLN A N 1
ATOM 1118 C CA . GLN A 1 140 ? 13.508 6.928 -1.781 1.00 88.00 140 GLN A CA 1
ATOM 1119 C C . GLN A 1 140 ? 14.903 6.351 -2.018 1.00 88.00 140 GLN A C 1
ATOM 1121 O O . GLN A 1 140 ? 15.305 6.193 -3.168 1.00 88.00 140 GLN A O 1
ATOM 1126 N N . HIS A 1 141 ? 15.630 6.001 -0.957 1.00 84.62 141 HIS A N 1
ATOM 1127 C CA . HIS A 1 141 ? 16.954 5.402 -1.089 1.00 84.62 141 HIS A CA 1
ATOM 1128 C C . HIS A 1 141 ? 16.905 4.108 -1.915 1.00 84.62 141 HIS A C 1
ATOM 1130 O O . HIS A 1 141 ? 17.646 3.979 -2.889 1.00 84.62 141 HIS A O 1
ATOM 1136 N N . ILE A 1 142 ? 15.973 3.203 -1.602 1.00 81.75 142 ILE A N 1
ATOM 1137 C CA . ILE A 1 142 ? 15.775 1.945 -2.340 1.00 81.75 142 ILE A CA 1
ATOM 1138 C C . ILE A 1 142 ? 15.320 2.197 -3.786 1.00 81.75 142 ILE A C 1
ATOM 1140 O O . ILE A 1 142 ? 15.795 1.540 -4.715 1.00 81.75 142 ILE A O 1
ATOM 1144 N N . ALA A 1 143 ? 14.460 3.193 -4.011 1.00 83.06 143 ALA A N 1
ATOM 1145 C CA . ALA A 1 143 ? 13.983 3.561 -5.343 1.00 83.06 143 ALA A CA 1
ATOM 1146 C C . ALA A 1 143 ? 15.110 3.961 -6.310 1.00 83.06 143 ALA A C 1
ATOM 1148 O O . ALA A 1 143 ? 14.967 3.740 -7.515 1.00 83.06 143 ALA A O 1
ATOM 1149 N N . PHE A 1 144 ? 16.223 4.502 -5.805 1.00 81.56 144 PHE A N 1
ATOM 1150 C CA . PHE A 1 144 ? 17.389 4.879 -6.611 1.00 81.56 144 PHE A CA 1
ATOM 1151 C C . PHE A 1 144 ? 18.457 3.784 -6.727 1.00 81.56 144 PHE A C 1
ATOM 1153 O O . PHE A 1 144 ? 19.393 3.941 -7.510 1.00 81.56 144 PHE A O 1
ATOM 1160 N N . GLN A 1 145 ? 18.326 2.668 -6.006 1.00 79.56 145 GLN A N 1
ATOM 1161 C CA . GLN A 1 145 ? 19.258 1.551 -6.133 1.00 79.56 145 GLN A CA 1
ATOM 1162 C C . GLN A 1 145 ? 18.959 0.708 -7.377 1.00 79.56 145 GLN A C 1
ATOM 1164 O O . GLN A 1 145 ? 17.808 0.376 -7.685 1.00 79.56 145 GLN A O 1
ATOM 1169 N N . GLU A 1 146 ? 20.016 0.320 -8.089 1.00 72.88 146 GLU A N 1
ATOM 1170 C CA . GLU A 1 146 ? 19.917 -0.646 -9.178 1.00 72.88 146 GLU A CA 1
ATOM 1171 C C . GLU A 1 146 ? 19.476 -2.018 -8.657 1.00 72.88 146 GLU A C 1
ATOM 1173 O O . GLU A 1 146 ? 19.901 -2.463 -7.590 1.00 72.88 146 GLU A O 1
ATOM 1178 N N . ALA A 1 147 ? 18.678 -2.737 -9.452 1.00 64.50 147 ALA A N 1
ATOM 1179 C CA . ALA A 1 147 ? 18.162 -4.059 -9.088 1.00 64.50 147 ALA A CA 1
ATOM 1180 C C . ALA A 1 147 ? 19.270 -5.071 -8.729 1.00 64.50 147 ALA A C 1
ATOM 1182 O O . ALA A 1 147 ? 19.065 -5.948 -7.898 1.00 64.50 147 ALA A O 1
ATOM 1183 N N . ARG A 1 148 ? 20.468 -4.924 -9.311 1.00 59.00 148 ARG A N 1
ATOM 1184 C CA . ARG A 1 148 ? 21.632 -5.781 -9.026 1.00 59.00 148 ARG A CA 1
ATOM 1185 C C . ARG A 1 148 ? 22.212 -5.564 -7.627 1.00 59.00 148 ARG A C 1
ATOM 1187 O O . ARG A 1 148 ? 22.733 -6.505 -7.045 1.00 59.00 148 ARG A O 1
ATOM 1194 N N . ILE A 1 149 ? 22.112 -4.348 -7.087 1.00 59.09 149 ILE A N 1
ATOM 1195 C CA . ILE A 1 149 ? 22.578 -4.018 -5.731 1.00 59.09 149 ILE A CA 1
ATOM 1196 C C . ILE A 1 149 ? 21.590 -4.579 -4.705 1.00 59.09 149 ILE A C 1
ATOM 1198 O O . ILE A 1 149 ? 22.004 -5.182 -3.714 1.00 59.09 149 ILE A O 1
ATOM 1202 N N . LEU A 1 150 ? 20.291 -4.503 -5.008 1.00 55.31 150 LEU A N 1
ATOM 1203 C CA . LEU A 1 150 ? 19.231 -5.070 -4.174 1.00 55.31 150 LEU A CA 1
ATOM 1204 C C . LEU A 1 150 ? 19.349 -6.594 -4.011 1.00 55.31 150 LEU A C 1
ATOM 1206 O O . LEU A 1 150 ? 18.947 -7.108 -2.983 1.00 55.31 150 LEU A O 1
ATOM 1210 N N . GLN A 1 151 ? 19.964 -7.316 -4.955 1.00 52.62 151 GLN A N 1
ATOM 1211 C CA . GLN A 1 151 ? 20.176 -8.773 -4.880 1.00 52.62 151 GLN A CA 1
ATOM 1212 C C . GLN A 1 151 ? 21.329 -9.215 -3.957 1.00 52.62 151 GLN A C 1
ATOM 1214 O O . GLN A 1 151 ? 21.510 -10.413 -3.750 1.00 52.62 151 GLN A O 1
ATOM 1219 N N . THR A 1 152 ? 22.127 -8.286 -3.417 1.00 45.75 152 THR A N 1
ATOM 1220 C CA . THR A 1 152 ? 23.334 -8.616 -2.627 1.00 45.75 152 THR A CA 1
ATOM 1221 C C . THR A 1 152 ? 23.147 -8.573 -1.107 1.00 45.75 152 THR A C 1
ATOM 1223 O O . THR A 1 152 ? 24.094 -8.857 -0.374 1.00 45.75 152 THR A O 1
ATOM 1226 N N . ASN A 1 153 ? 21.937 -8.290 -0.608 1.00 42.78 153 ASN A N 1
ATOM 1227 C CA . ASN A 1 153 ? 21.640 -8.383 0.823 1.00 42.78 153 ASN A CA 1
ATOM 1228 C C . ASN A 1 153 ? 21.395 -9.851 1.242 1.00 42.78 153 ASN A C 1
ATOM 1230 O O . ASN A 1 153 ? 20.553 -10.519 0.649 1.00 42.78 153 ASN A O 1
ATOM 1234 N N . PRO A 1 154 ? 22.101 -10.378 2.263 1.00 38.75 154 PRO A N 1
ATOM 1235 C CA . PRO A 1 154 ? 22.244 -11.820 2.492 1.00 38.75 154 PRO A CA 1
ATOM 1236 C C . PRO A 1 154 ? 21.090 -12.465 3.280 1.00 38.75 154 PRO A C 1
ATOM 1238 O O . PRO A 1 154 ? 21.247 -13.570 3.795 1.00 38.75 154 PRO A O 1
ATOM 1241 N N . ILE A 1 155 ? 19.942 -11.797 3.417 1.00 42.53 155 ILE A N 1
ATOM 1242 C CA . ILE A 1 155 ? 18.836 -12.279 4.253 1.00 42.53 155 ILE A CA 1
ATOM 1243 C C . ILE A 1 155 ? 17.623 -12.572 3.364 1.00 42.53 155 ILE A C 1
ATOM 1245 O O . ILE A 1 155 ? 16.783 -11.710 3.134 1.00 42.53 155 ILE A O 1
ATOM 1249 N N . GLY A 1 156 ? 17.537 -13.817 2.888 1.00 40.47 156 GLY A N 1
ATOM 1250 C CA . GLY A 1 156 ? 16.339 -14.381 2.258 1.00 40.47 156 GLY A CA 1
ATOM 1251 C C . GLY A 1 156 ? 16.443 -14.585 0.747 1.00 40.47 156 GLY A C 1
ATOM 1252 O O . GLY A 1 156 ? 17.142 -13.853 0.055 1.00 40.47 156 GLY A O 1
ATOM 1253 N N . ASP A 1 157 ? 15.759 -15.625 0.257 1.00 40.97 157 ASP A N 1
ATOM 1254 C CA . ASP A 1 157 ? 15.736 -16.089 -1.135 1.00 40.97 157 ASP A CA 1
ATOM 1255 C C . ASP A 1 157 ? 15.808 -14.957 -2.169 1.00 40.97 157 ASP A C 1
ATOM 1257 O O . ASP A 1 157 ? 15.059 -13.986 -2.096 1.00 40.97 157 ASP A O 1
ATOM 1261 N N . SER A 1 158 ? 16.654 -15.126 -3.191 1.00 42.41 158 SER A N 1
ATOM 1262 C CA . SER A 1 158 ? 16.937 -14.132 -4.248 1.00 42.41 158 SER A CA 1
ATOM 1263 C C . SER A 1 158 ? 15.712 -13.559 -4.994 1.00 42.41 158 SER A C 1
ATOM 1265 O O . SER A 1 158 ? 15.825 -12.527 -5.651 1.00 42.41 158 SER A O 1
ATOM 1267 N N . ASN A 1 159 ? 14.531 -14.169 -4.846 1.00 48.69 159 ASN A N 1
ATOM 1268 C CA . ASN A 1 159 ? 13.254 -13.673 -5.371 1.00 48.69 159 ASN A CA 1
ATOM 1269 C C . ASN A 1 159 ? 12.522 -12.683 -4.440 1.00 48.69 159 ASN A C 1
ATOM 1271 O O . ASN A 1 159 ? 11.508 -12.110 -4.843 1.00 48.69 159 ASN A O 1
ATOM 1275 N N . CYS A 1 160 ? 12.976 -12.499 -3.198 1.00 43.38 160 CYS A N 1
ATOM 1276 C CA . CYS A 1 160 ? 12.302 -11.662 -2.206 1.00 43.38 160 CYS A CA 1
ATOM 1277 C C . CYS A 1 160 ? 12.623 -10.170 -2.394 1.00 43.38 160 CYS A C 1
ATOM 1279 O O . CYS A 1 160 ? 11.714 -9.357 -2.326 1.00 43.38 160 CYS A O 1
ATOM 1281 N N . LEU A 1 161 ? 13.863 -9.814 -2.746 1.00 48.56 161 LEU A N 1
ATOM 1282 C CA . LEU A 1 161 ? 14.318 -8.412 -2.847 1.00 48.56 161 LEU A CA 1
ATOM 1283 C C . LEU A 1 161 ? 13.795 -7.674 -4.099 1.00 48.56 161 LEU A C 1
ATOM 1285 O O . LEU A 1 161 ? 13.728 -6.450 -4.136 1.00 48.56 161 LEU A O 1
ATOM 1289 N N . GLN A 1 162 ? 13.341 -8.398 -5.131 1.00 52.66 162 GLN A N 1
ATOM 1290 C CA . GLN A 1 162 ? 12.606 -7.786 -6.252 1.00 52.66 162 GLN A CA 1
ATOM 1291 C C . GLN A 1 162 ? 11.205 -7.290 -5.840 1.00 52.66 162 GLN A C 1
ATOM 1293 O O . GLN A 1 162 ? 10.569 -6.538 -6.574 1.00 52.66 162 GLN A O 1
ATOM 1298 N N . LYS A 1 163 ? 10.693 -7.685 -4.672 1.00 61.47 163 LYS A N 1
ATOM 1299 C CA . LYS A 1 163 ? 9.336 -7.337 -4.226 1.00 61.47 163 LYS A CA 1
ATOM 1300 C C . LYS A 1 163 ? 9.269 -6.019 -3.445 1.00 61.47 163 LYS A C 1
ATOM 1302 O O . LYS A 1 163 ? 8.173 -5.504 -3.225 1.00 61.47 163 LYS A O 1
ATOM 1307 N N . ASP A 1 164 ? 10.419 -5.438 -3.107 1.00 76.56 164 ASP A N 1
ATOM 1308 C CA . ASP A 1 164 ? 10.514 -4.320 -2.164 1.00 76.56 164 ASP A CA 1
ATOM 1309 C C . ASP A 1 164 ? 9.938 -3.014 -2.727 1.00 76.56 164 ASP A C 1
ATOM 1311 O O . ASP A 1 164 ? 9.228 -2.290 -2.033 1.00 76.56 164 ASP A O 1
ATOM 1315 N N . VAL A 1 165 ? 10.157 -2.709 -4.013 1.00 87.62 165 VAL A N 1
ATOM 1316 C CA . VAL A 1 165 ? 9.696 -1.432 -4.593 1.00 87.62 165 VAL A CA 1
ATOM 1317 C C . VAL A 1 165 ? 8.166 -1.364 -4.666 1.00 87.62 165 VAL A C 1
ATOM 1319 O O . VAL A 1 165 ? 7.582 -0.334 -4.322 1.00 87.62 165 VAL A O 1
ATOM 1322 N N . ALA A 1 166 ? 7.498 -2.450 -5.067 1.00 91.62 166 ALA A N 1
ATOM 1323 C CA . ALA A 1 166 ? 6.035 -2.523 -5.061 1.00 91.62 166 ALA A CA 1
ATOM 1324 C C . ALA A 1 166 ? 5.469 -2.423 -3.642 1.00 91.62 166 ALA A C 1
ATOM 1326 O O . ALA A 1 166 ? 4.550 -1.635 -3.412 1.00 91.62 166 ALA A O 1
ATOM 1327 N N . LEU A 1 167 ? 6.048 -3.157 -2.685 1.00 92.19 167 LEU A N 1
ATOM 1328 C CA . LEU A 1 167 ? 5.698 -3.059 -1.268 1.00 92.19 167 LEU A CA 1
ATOM 1329 C C . LEU A 1 167 ? 5.788 -1.607 -0.774 1.00 92.19 167 LEU A C 1
ATOM 1331 O O . LEU A 1 167 ? 4.838 -1.087 -0.184 1.00 92.19 167 LEU A O 1
ATOM 1335 N N . HIS A 1 168 ? 6.888 -0.915 -1.080 1.00 93.12 168 HIS A N 1
ATOM 1336 C CA . HIS A 1 168 ? 7.067 0.487 -0.708 1.00 93.12 168 HIS A CA 1
ATOM 1337 C C . HIS A 1 168 ? 6.008 1.387 -1.345 1.00 93.12 168 HIS A C 1
ATOM 1339 O O . HIS A 1 168 ? 5.494 2.283 -0.676 1.00 93.12 168 HIS A O 1
ATOM 1345 N N . CYS A 1 169 ? 5.625 1.135 -2.600 1.00 95.69 169 CYS A N 1
ATOM 1346 C CA . CYS A 1 169 ? 4.545 1.878 -3.248 1.00 95.69 169 CYS A CA 1
ATOM 1347 C C . CYS A 1 169 ? 3.208 1.708 -2.513 1.00 95.69 169 CYS A C 1
ATOM 1349 O O . CYS A 1 169 ? 2.494 2.696 -2.340 1.00 95.69 169 CYS A O 1
ATOM 1351 N N . VAL A 1 170 ? 2.882 0.498 -2.043 1.00 96.81 170 VAL A N 1
ATOM 1352 C CA . VAL A 1 170 ? 1.660 0.236 -1.260 1.00 96.81 170 VAL A CA 1
ATOM 1353 C C . VAL A 1 170 ? 1.676 0.993 0.063 1.00 96.81 170 VAL A C 1
ATOM 1355 O O . VAL A 1 170 ? 0.698 1.664 0.395 1.00 96.81 170 VAL A O 1
ATOM 1358 N N . ILE A 1 171 ? 2.793 0.954 0.788 1.00 96.31 171 ILE A N 1
ATOM 1359 C CA . ILE A 1 171 ? 2.926 1.638 2.080 1.00 96.31 171 ILE A CA 1
ATOM 1360 C C . ILE A 1 171 ? 2.858 3.157 1.902 1.00 96.31 171 ILE A C 1
ATOM 1362 O O . ILE A 1 171 ? 2.111 3.829 2.614 1.00 96.31 171 ILE A O 1
ATOM 1366 N N . LEU A 1 172 ? 3.581 3.708 0.921 1.00 97.25 172 LEU A N 1
ATOM 1367 C CA . LEU A 1 172 ? 3.543 5.137 0.605 1.00 97.25 172 LEU A CA 1
ATOM 1368 C C . LEU A 1 172 ? 2.139 5.581 0.190 1.00 97.25 172 LEU A C 1
ATOM 1370 O O . LEU A 1 172 ? 1.671 6.621 0.650 1.00 97.25 172 LEU A O 1
ATOM 1374 N N . ALA A 1 173 ? 1.443 4.790 -0.631 1.00 98.25 173 ALA A N 1
ATOM 1375 C CA . ALA A 1 173 ? 0.057 5.064 -0.989 1.00 98.25 173 ALA A CA 1
ATOM 1376 C C . ALA A 1 173 ? -0.853 5.069 0.247 1.00 98.25 173 ALA A C 1
ATOM 1378 O O . ALA A 1 173 ? -1.654 5.991 0.396 1.00 98.25 173 ALA A O 1
ATOM 1379 N N . GLY A 1 174 ? -0.679 4.109 1.162 1.00 98.12 174 GLY A N 1
ATOM 1380 C CA . GLY A 1 174 ? -1.361 4.069 2.458 1.00 98.12 174 GLY A CA 1
ATOM 1381 C C . GLY A 1 174 ? -1.131 5.338 3.275 1.00 98.12 174 GLY A C 1
ATOM 1382 O O . GLY A 1 174 ? -2.092 6.011 3.641 1.00 98.12 174 GLY A O 1
ATOM 1383 N N . LEU A 1 175 ? 0.132 5.717 3.490 1.00 98.12 175 LEU A N 1
ATOM 1384 C CA . LEU A 1 175 ? 0.524 6.912 4.250 1.00 98.12 175 LEU A CA 1
ATOM 1385 C C . LEU A 1 175 ? -0.004 8.210 3.624 1.00 98.12 175 LEU A C 1
ATOM 1387 O O . LEU A 1 175 ? -0.450 9.116 4.334 1.00 98.12 175 LEU A O 1
ATOM 1391 N N . PHE A 1 176 ? 0.040 8.327 2.294 1.00 97.81 176 PHE A N 1
ATOM 1392 C CA . PHE A 1 176 ? -0.508 9.490 1.596 1.00 97.81 176 PHE A CA 1
ATOM 1393 C C . PHE A 1 176 ? -2.030 9.527 1.644 1.00 97.81 176 PHE A C 1
ATOM 1395 O O . PHE A 1 176 ? -2.595 10.614 1.755 1.00 97.81 176 PHE A O 1
ATOM 1402 N N . LYS A 1 177 ? -2.687 8.367 1.567 1.00 97.75 177 LYS A N 1
ATOM 1403 C CA . LYS A 1 177 ? -4.142 8.266 1.597 1.00 97.75 177 LYS A CA 1
ATOM 1404 C C . LYS A 1 177 ? -4.716 8.593 2.970 1.00 97.75 177 LYS A C 1
ATOM 1406 O O . LYS A 1 177 ? -5.657 9.376 3.038 1.00 97.75 177 LYS A O 1
ATOM 1411 N N . SER A 1 178 ? -4.170 7.990 4.023 1.00 97.31 178 SER A N 1
ATOM 1412 C CA . SER A 1 178 ? -4.680 8.150 5.387 1.00 97.31 178 SER A CA 1
ATOM 1413 C C . SER A 1 178 ? -4.230 9.447 6.048 1.00 97.31 178 SER A C 1
ATOM 1415 O O . SER A 1 178 ? -4.837 9.900 7.012 1.00 97.31 178 SER A O 1
ATOM 1417 N N . GLY A 1 179 ? -3.133 10.041 5.569 1.00 97.50 179 GLY A N 1
ATOM 1418 C CA . GLY A 1 179 ? -2.493 11.160 6.254 1.00 97.50 179 GLY A CA 1
ATOM 1419 C C . GLY A 1 179 ? -1.784 10.754 7.550 1.00 97.50 179 GLY A C 1
ATOM 1420 O O . GLY A 1 179 ? -1.306 11.635 8.263 1.00 97.50 179 GLY A O 1
ATOM 1421 N N . ALA A 1 180 ? -1.674 9.453 7.849 1.00 97.19 180 ALA A N 1
ATOM 1422 C CA . ALA A 1 180 ? -1.022 8.968 9.058 1.00 97.19 180 ALA A CA 1
ATOM 1423 C C . ALA A 1 180 ? 0.455 9.394 9.112 1.00 97.19 180 ALA A C 1
ATOM 1425 O O . ALA A 1 180 ? 1.164 9.426 8.100 1.00 97.19 180 ALA A O 1
ATOM 1426 N N . SER A 1 181 ? 0.927 9.712 10.318 1.00 96.44 181 SER A N 1
ATOM 1427 C CA . SER A 1 181 ? 2.332 10.043 10.583 1.00 96.44 181 SER A CA 1
ATOM 1428 C C . SER A 1 181 ? 3.214 8.808 10.770 1.00 96.44 181 SER A C 1
ATOM 1430 O O . SER A 1 181 ? 4.435 8.936 10.804 1.00 96.44 181 SER A O 1
ATOM 1432 N N . LYS A 1 182 ? 2.611 7.622 10.887 1.00 94.94 182 LYS A N 1
ATOM 1433 C CA . LYS A 1 182 ? 3.289 6.346 11.117 1.00 94.94 182 LYS A CA 1
ATOM 1434 C C . LYS A 1 182 ? 2.432 5.165 10.666 1.00 94.94 182 LYS A C 1
ATOM 1436 O O . LYS A 1 182 ? 1.225 5.311 10.483 1.00 94.94 182 LYS A O 1
ATOM 1441 N N . PHE A 1 183 ? 3.054 4.003 10.527 1.00 95.75 183 PHE A N 1
ATOM 1442 C CA . PHE A 1 183 ? 2.387 2.719 10.295 1.00 95.75 183 PHE A CA 1
ATOM 1443 C C . PHE A 1 183 ? 3.109 1.610 11.068 1.00 95.75 183 PHE A C 1
ATOM 1445 O O . PHE A 1 183 ? 4.236 1.808 11.521 1.00 95.75 183 PHE A O 1
ATOM 1452 N N . MET A 1 184 ? 2.476 0.452 11.233 1.00 94.06 184 MET A N 1
ATOM 1453 C CA . MET A 1 184 ? 3.079 -0.699 11.914 1.00 94.06 184 MET A CA 1
ATOM 1454 C C . MET A 1 184 ? 3.423 -1.801 10.897 1.00 94.06 184 MET A C 1
ATOM 1456 O O . MET A 1 184 ? 2.506 -2.457 10.401 1.00 94.06 184 MET A O 1
ATOM 1460 N N . PRO A 1 185 ? 4.698 -2.050 10.549 1.00 91.12 185 PRO A N 1
ATOM 1461 C CA . PRO A 1 185 ? 5.061 -3.296 9.882 1.00 91.12 185 PRO A CA 1
ATOM 1462 C C . PRO A 1 185 ? 4.877 -4.461 10.862 1.00 91.12 185 PRO A C 1
ATOM 1464 O O . PRO A 1 185 ? 5.335 -4.400 12.004 1.00 91.12 185 PRO A O 1
ATOM 1467 N N . TYR A 1 186 ? 4.185 -5.513 10.438 1.00 87.88 186 TYR A N 1
ATOM 1468 C CA . TYR A 1 186 ? 3.930 -6.685 11.271 1.00 87.88 186 TYR A CA 1
ATOM 1469 C C . TYR A 1 186 ? 4.578 -7.916 10.626 1.00 87.88 186 TYR A C 1
ATOM 1471 O O . TYR A 1 186 ? 4.238 -8.289 9.500 1.00 87.88 186 TYR A O 1
ATOM 1479 N N . PHE A 1 187 ? 5.534 -8.496 11.358 1.00 80.62 187 PHE A N 1
ATOM 1480 C CA . PHE A 1 187 ? 6.419 -9.590 10.949 1.00 80.62 187 PHE A CA 1
ATOM 1481 C C . PHE A 1 187 ? 6.007 -10.923 11.580 1.00 80.62 187 PHE A C 1
ATOM 1483 O O . PHE A 1 187 ? 5.516 -10.902 12.733 1.00 80.62 187 PHE A O 1
#